Protein AF-A0A8J8NLK4-F1 (afdb_monomer)

Solvent-accessible surface area (backbone atoms only — not comparable to full-atom values): 16588 Å² total; per-residue (Å²): 133,86,78,66,50,78,46,79,46,81,47,39,32,34,38,47,72,56,53,50,52,56,51,51,49,50,76,75,37,92,62,73,36,46,27,45,31,22,30,51,75,46,78,46,80,45,83,46,68,46,102,80,73,50,61,30,46,36,38,36,39,38,38,39,42,70,46,71,46,76,38,77,86,34,56,71,57,51,53,50,52,48,34,66,74,67,70,49,76,70,65,44,70,58,60,45,53,56,60,55,69,76,44,95,52,48,81,46,35,37,30,42,37,34,61,62,61,91,63,85,65,84,55,71,68,57,49,52,51,52,54,49,52,27,60,41,60,73,41,70,58,38,36,43,35,40,39,29,46,34,80,42,77,36,85,86,55,76,59,60,95,93,53,94,62,69,42,55,68,38,75,45,81,49,73,44,38,28,45,36,34,75,48,101,85,50,79,44,79,39,82,51,74,75,41,68,54,42,88,85,70,56,74,72,86,80,80,82,68,82,87,84,72,82,67,75,90,45,74,68,57,54,50,50,51,50,51,50,49,51,50,51,50,51,51,49,52,53,49,50,55,52,49,52,53,51,51,51,52,48,56,50,48,51,52,50,50,51,52,53,50,51,51,51,50,52,53,51,52,51,52,54,48,52,54,52,52,52,53,51,52,60,61,62,65,74,75,113

Sequence (288 aa):
MLKIREKTEKRYSINGALLTILQNRLATSDIESNVLLFGSESEQTTLKADDKQESFKFISNIINMSEAVIMDRDRVFTEIDSHLTQHIQASDNSIEALIGSFSQQKFLGYCCLQQNRASLELDQKEKDRCAFLMEALGLSRIFFGIFTLTYLDQHNARPEPGQNYDTNHIVKFHFKMFEIERGPKNLSLFPIRLEILNLVSTQALSNHVPMSQYAFVNDGIVQQMDEIGNQIKQEINAIIAKRETFFQELRQNEKKREAMMRENAQIREQIQQVMREMMQVQHGAVGQ

Organism: Halteria grandinella (NCBI:txid5974)

Secondary structure (DSSP, 8-state):
---PPEEEEEEEEEEHHHHHHHHHHHHH--S-EEEEEEEEEEEEEEEEE-TTS-EEEEEEEEEEEEEEEE-GGGHHHHHHHHHHHHTPPP-HHHHHHHHHTT-SSEEEEEEEE-TT-S--S--HHHHHHHHHHHHHTT-SEEEEEEEEEEEE--TTPPPPTT--S-TTSEEEEEEEEEEEEE-SSSEEEEEE-EEEE-TTTS----------------HHHHHHHHHHHHHHHHHHHHHHHHHHHHHHHHHHHHHHHHHHHHHHHHHHHHHHHHHHHHHHHHHHTT--

Radius of gyration: 26.66 Å; Cα contacts (8 Å, |Δi|>4): 362; chains: 1; bounding box: 64×55×87 Å

pLDDT: mean 77.31, std 15.38, range [33.47, 97.5]

Foldseek 3Di:
DQPAAEDEEEAAAEEPVQVVVLVVCLVVDQDKWKKWWFDDWDWDWDWDADPVRRTHTYIYIYHYTYDMDTDDVCVLLVVVVVCLVVVPQQPLPPSVVVSCVPDPGHGAAMEMRHEPDPDQDDDPSNQSSLVNCCRSPVHQKHKYKYKYKYWDQDVPDDDDPPDDDDPRTDIDIDMWMWIWGDDPPGIDTHTDDYHHDDPVPPDDPPPDDPPPDPPDPDVVNVVVVVVVVVVVVVVVVVVVVVVVVVVVVVVVVVVVVVVVVVVVVVVVVVVVVVVVVVVVVVVVVVPD

Mean predicted aligned error: 14.35 Å

Nearest PDB structures (foldseek):
  6gvw-assembly1_F  TM=7.203E-01  e=4.999E-12  Mus musculus
  6gvw-assembly1_A  TM=7.031E-01  e=2.086E-11  Mus musculus
  6h3c-assembly1_F  TM=6.957E-01  e=1.263E-10  Homo sapiens
  3e5h-assembly1_A  TM=2.545E-01  e=2.890E-01  Homo sapiens
  3bc1-assembly2_E  TM=2.369E-01  e=2.399E-01  Mus musculus

Structure (mmCIF, N/CA/C/O backbone):
data_AF-A0A8J8NLK4-F1
#
_entry.id   AF-A0A8J8NLK4-F1
#
loop_
_atom_site.group_PDB
_atom_site.id
_atom_site.type_symbol
_atom_site.label_atom_id
_atom_site.label_alt_id
_atom_site.label_comp_id
_atom_site.label_asym_id
_atom_site.label_entity_id
_atom_site.label_seq_id
_atom_site.pdbx_PDB_ins_code
_atom_site.Cartn_x
_atom_site.Cartn_y
_atom_site.Cartn_z
_atom_site.occupancy
_atom_site.B_iso_or_equiv
_atom_site.auth_seq_id
_atom_site.auth_comp_id
_atom_site.auth_asym_id
_atom_site.auth_atom_id
_atom_site.pdbx_PDB_model_num
ATOM 1 N N . MET A 1 1 ? -27.405 -10.992 37.355 1.00 44.38 1 MET A N 1
ATOM 2 C CA . MET A 1 1 ? -26.233 -10.934 36.452 1.00 44.38 1 MET A CA 1
ATOM 3 C C . MET A 1 1 ? -26.603 -10.090 35.246 1.00 44.38 1 MET A C 1
ATOM 5 O O . MET A 1 1 ? -27.457 -10.513 34.477 1.00 44.38 1 MET A O 1
ATOM 9 N N . LEU A 1 2 ? -26.022 -8.897 35.105 1.00 47.53 2 LEU A N 1
ATOM 10 C CA . LEU A 1 2 ? -26.153 -8.094 33.886 1.00 47.53 2 LEU A CA 1
ATOM 11 C C . LEU A 1 2 ? -25.327 -8.768 32.782 1.00 47.53 2 LEU A C 1
ATOM 13 O O . LEU A 1 2 ? -24.124 -8.960 32.945 1.00 47.53 2 LEU A O 1
ATOM 17 N N . LYS A 1 3 ? -25.976 -9.185 31.688 1.00 53.84 3 LYS A N 1
ATOM 18 C CA . LYS A 1 3 ? -25.283 -9.666 30.486 1.00 53.84 3 LYS A CA 1
ATOM 19 C C . LYS A 1 3 ? -24.652 -8.456 29.803 1.00 53.84 3 LYS A C 1
ATOM 21 O O . LYS A 1 3 ? -25.352 -7.722 29.112 1.00 53.84 3 LYS A O 1
ATOM 26 N N . ILE A 1 4 ? -23.354 -8.251 30.005 1.00 58.97 4 ILE A N 1
ATOM 27 C CA . ILE A 1 4 ? -22.589 -7.272 29.228 1.00 58.97 4 ILE A CA 1
ATOM 28 C C . ILE A 1 4 ? -22.620 -7.745 27.773 1.00 58.97 4 ILE A C 1
ATOM 30 O O . ILE A 1 4 ? -22.181 -8.854 27.468 1.00 58.97 4 ILE A O 1
ATOM 34 N N . ARG A 1 5 ? -23.199 -6.937 26.883 1.00 63.81 5 ARG A N 1
ATOM 35 C CA . ARG A 1 5 ? -23.170 -7.198 25.441 1.00 63.81 5 ARG A CA 1
ATOM 36 C C . ARG A 1 5 ? -21.820 -6.744 24.892 1.00 63.81 5 ARG A C 1
ATOM 38 O O . ARG A 1 5 ? -21.364 -5.644 25.206 1.00 63.81 5 ARG A O 1
ATOM 45 N N . GLU A 1 6 ? -21.193 -7.593 24.087 1.00 70.94 6 GLU A N 1
ATOM 46 C CA . GLU A 1 6 ? -19.954 -7.269 23.380 1.00 70.94 6 GLU A CA 1
ATOM 47 C C . GLU A 1 6 ? -20.279 -6.815 21.956 1.00 70.94 6 GLU A C 1
ATOM 49 O O . GLU A 1 6 ? -21.099 -7.426 21.265 1.00 70.94 6 GLU A O 1
ATOM 54 N N . LYS A 1 7 ? -19.647 -5.723 21.522 1.00 76.69 7 LYS A N 1
ATOM 55 C CA . LYS A 1 7 ? -19.716 -5.240 20.141 1.00 76.69 7 LYS A CA 1
ATOM 56 C C . LYS A 1 7 ? -18.298 -5.073 19.614 1.00 76.69 7 LYS A C 1
ATOM 58 O O . LYS A 1 7 ? -17.501 -4.362 20.225 1.00 76.69 7 LYS A O 1
ATOM 63 N N . THR A 1 8 ? -18.010 -5.714 18.485 1.00 76.31 8 THR A N 1
ATOM 64 C CA . THR A 1 8 ? -16.706 -5.643 17.819 1.00 76.31 8 THR A CA 1
ATOM 65 C C . THR A 1 8 ? -16.798 -4.758 16.583 1.00 76.31 8 THR A C 1
ATOM 67 O O . THR A 1 8 ? -17.710 -4.914 15.772 1.00 76.31 8 THR A O 1
ATOM 70 N N . GLU A 1 9 ? -15.851 -3.840 16.428 1.00 83.38 9 GLU A N 1
ATOM 71 C CA . GLU A 1 9 ? -15.684 -3.003 15.239 1.00 83.38 9 GLU A CA 1
ATOM 72 C C . GLU A 1 9 ? -14.265 -3.186 14.692 1.00 83.38 9 GLU A C 1
ATOM 74 O O . GLU A 1 9 ? -13.307 -3.286 15.458 1.00 83.38 9 GLU A O 1
ATOM 79 N N . LYS A 1 10 ? -14.122 -3.251 13.364 1.00 87.31 10 LYS A N 1
ATOM 80 C CA . LYS A 1 10 ? -12.820 -3.214 12.691 1.00 87.31 10 LYS A CA 1
ATOM 81 C C . LYS A 1 10 ? -12.649 -1.833 12.056 1.00 87.31 10 LYS A C 1
ATOM 83 O O . LYS A 1 10 ? -13.515 -1.398 11.298 1.00 87.31 10 LYS A O 1
ATOM 88 N N . ARG A 1 11 ? -11.541 -1.155 12.353 1.00 88.56 11 ARG A N 1
ATOM 89 C CA . ARG A 1 11 ? -11.158 0.131 11.759 1.00 88.56 11 ARG A CA 1
ATOM 90 C C . ARG A 1 11 ? -9.859 -0.049 10.995 1.00 88.56 11 ARG A C 1
ATOM 92 O O . ARG A 1 11 ? -8.886 -0.554 11.547 1.00 88.56 11 ARG A O 1
ATOM 99 N N . TYR A 1 12 ? -9.851 0.373 9.738 1.00 91.62 12 TYR A N 1
ATOM 100 C CA . TYR A 1 12 ? -8.686 0.275 8.865 1.00 91.62 12 TYR A CA 1
ATOM 101 C C . TYR A 1 12 ? -8.222 1.675 8.540 1.00 91.62 12 TYR A C 1
ATOM 103 O O . TYR A 1 12 ? -9.019 2.488 8.074 1.00 91.62 12 TYR A O 1
ATOM 111 N N . SER A 1 13 ? -6.948 1.957 8.764 1.00 90.12 13 SER A N 1
ATOM 112 C CA . SER A 1 13 ? -6.392 3.275 8.530 1.00 90.12 13 SER A CA 1
ATOM 113 C C . SER A 1 13 ? -5.111 3.229 7.719 1.00 90.12 13 SER A C 1
ATOM 115 O O . SER A 1 13 ? -4.345 2.269 7.789 1.00 90.12 13 SER A O 1
ATOM 117 N N . ILE A 1 14 ? -4.875 4.294 6.959 1.00 86.75 14 ILE A N 1
ATOM 118 C CA . ILE A 1 14 ? -3.622 4.536 6.251 1.00 86.75 14 ILE A CA 1
ATOM 119 C C . ILE A 1 14 ? -3.069 5.903 6.638 1.00 86.75 14 ILE A C 1
ATOM 121 O O . ILE A 1 14 ? -3.811 6.882 6.785 1.00 86.75 14 ILE A O 1
ATOM 125 N N . ASN A 1 15 ? -1.751 5.982 6.796 1.00 82.62 15 ASN A N 1
ATOM 126 C CA . ASN A 1 15 ? -1.071 7.255 6.986 1.00 82.62 15 ASN A CA 1
ATOM 127 C C . ASN A 1 15 ? -1.238 8.141 5.732 1.00 82.62 15 ASN A C 1
ATOM 129 O O . ASN A 1 15 ? -0.962 7.703 4.615 1.00 82.62 15 ASN A O 1
ATOM 133 N N . GLY A 1 16 ? -1.646 9.402 5.908 1.00 81.19 16 GLY A N 1
ATOM 134 C CA . GLY A 1 16 ? -1.770 10.354 4.800 1.00 81.19 16 GLY A CA 1
ATOM 135 C C . GLY A 1 16 ? -0.467 10.559 4.019 1.00 81.19 16 GLY A C 1
ATOM 136 O O . GLY A 1 16 ? -0.499 10.642 2.795 1.00 81.19 16 GLY A O 1
ATOM 137 N N . ALA A 1 17 ? 0.690 10.553 4.690 1.00 79.44 17 ALA A N 1
ATOM 138 C CA . ALA A 1 17 ? 1.989 10.635 4.019 1.00 79.44 17 ALA A CA 1
ATOM 139 C C . ALA A 1 17 ? 2.252 9.410 3.130 1.00 79.44 17 ALA A C 1
ATOM 141 O O . ALA A 1 17 ? 2.762 9.548 2.019 1.00 79.44 17 ALA A O 1
ATOM 142 N N . LEU A 1 18 ? 1.852 8.223 3.596 1.00 84.88 18 LEU A N 1
ATOM 143 C CA . LEU A 1 18 ? 1.985 6.989 2.833 1.00 84.88 18 LEU A CA 1
ATOM 144 C C . LEU A 1 18 ? 1.117 7.024 1.573 1.00 84.88 18 LEU A C 1
ATOM 146 O O . LEU A 1 18 ? 1.599 6.724 0.484 1.00 84.88 18 LEU A O 1
ATOM 150 N N . LEU A 1 19 ? -0.139 7.459 1.703 1.00 88.25 19 LEU A N 1
ATOM 151 C CA . LEU A 1 19 ? -1.042 7.604 0.563 1.00 88.25 19 LEU A CA 1
ATOM 152 C C . LEU A 1 19 ? -0.475 8.565 -0.497 1.00 88.25 19 LEU A C 1
ATOM 154 O O . LEU A 1 19 ? -0.533 8.263 -1.688 1.00 88.25 19 LEU A O 1
ATOM 158 N N . THR A 1 20 ? 0.133 9.675 -0.071 1.00 84.81 20 THR A N 1
ATOM 159 C CA . THR A 1 20 ? 0.788 10.634 -0.973 1.00 84.81 20 THR A CA 1
ATOM 160 C C . THR A 1 20 ? 1.976 10.019 -1.718 1.00 84.81 20 THR A C 1
ATOM 162 O O . THR A 1 20 ? 2.165 10.298 -2.901 1.00 84.81 20 THR A O 1
ATOM 165 N N . ILE A 1 21 ? 2.761 9.147 -1.074 1.00 83.94 21 ILE A N 1
ATOM 166 C CA . ILE A 1 21 ? 3.856 8.418 -1.739 1.00 83.94 21 ILE A CA 1
ATOM 167 C C . ILE A 1 21 ? 3.306 7.514 -2.852 1.00 83.94 21 ILE A C 1
ATOM 169 O O . ILE A 1 21 ? 3.839 7.522 -3.962 1.00 83.94 21 ILE A O 1
ATOM 173 N N . LEU A 1 22 ? 2.216 6.783 -2.588 1.00 88.12 22 LEU A N 1
ATOM 174 C CA . LEU A 1 22 ? 1.577 5.915 -3.587 1.00 88.12 22 LEU A CA 1
ATOM 175 C C . LEU A 1 22 ? 1.024 6.721 -4.771 1.00 88.12 22 LEU A C 1
ATOM 177 O O . LEU A 1 22 ? 1.221 6.345 -5.926 1.00 88.12 22 LEU A O 1
ATOM 181 N N . GLN A 1 23 ? 0.383 7.859 -4.491 1.00 88.44 23 GLN A N 1
ATOM 182 C CA . GLN A 1 23 ? -0.101 8.788 -5.517 1.00 88.44 23 GLN A CA 1
ATOM 183 C C . GLN A 1 23 ? 1.038 9.337 -6.378 1.00 88.44 23 GLN A C 1
ATOM 185 O O . GLN A 1 23 ? 0.934 9.344 -7.603 1.00 88.44 23 GLN A O 1
ATOM 190 N N . ASN A 1 24 ? 2.139 9.762 -5.755 1.00 84.81 24 ASN A N 1
ATOM 191 C CA . ASN A 1 24 ? 3.294 10.285 -6.478 1.00 84.81 24 ASN A CA 1
ATOM 192 C C . ASN A 1 24 ? 3.938 9.207 -7.363 1.00 84.81 24 ASN A C 1
ATOM 194 O O . ASN A 1 24 ? 4.287 9.467 -8.514 1.00 84.81 24 ASN A O 1
ATOM 198 N N . ARG A 1 25 ? 4.036 7.963 -6.873 1.00 84.62 25 ARG A N 1
ATOM 199 C CA . ARG A 1 25 ? 4.529 6.846 -7.691 1.00 84.62 25 ARG A CA 1
ATOM 200 C C . ARG A 1 25 ? 3.652 6.612 -8.919 1.00 84.62 25 ARG A C 1
ATOM 202 O O . ARG A 1 25 ? 4.194 6.469 -10.008 1.00 84.62 25 ARG A O 1
ATOM 209 N N . LEU A 1 26 ? 2.329 6.616 -8.755 1.00 86.69 26 LEU A N 1
ATOM 210 C CA . LEU A 1 26 ? 1.391 6.493 -9.873 1.00 86.69 26 LEU A CA 1
ATOM 211 C C . LEU A 1 26 ? 1.537 7.633 -10.884 1.00 86.69 26 LEU A C 1
ATOM 213 O O . LEU A 1 26 ? 1.457 7.389 -12.079 1.00 86.69 26 LEU A O 1
ATOM 217 N N . ALA A 1 27 ? 1.758 8.864 -10.419 1.00 83.94 27 ALA A N 1
ATOM 218 C CA . ALA A 1 27 ? 1.880 10.031 -11.291 1.00 83.94 27 ALA A CA 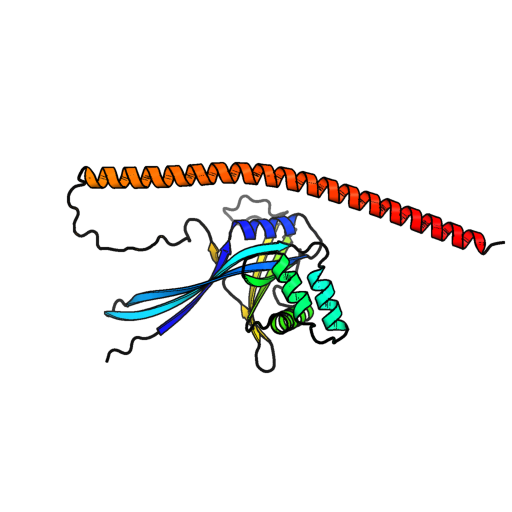1
ATOM 219 C C . ALA A 1 27 ? 3.210 10.086 -12.063 1.00 83.94 27 ALA A C 1
ATOM 221 O O . ALA A 1 27 ? 3.300 10.770 -13.077 1.00 83.94 27 ALA A O 1
ATOM 222 N N . THR A 1 28 ? 4.249 9.404 -11.572 1.00 80.75 28 THR A N 1
ATOM 223 C CA . THR A 1 28 ? 5.614 9.455 -12.129 1.00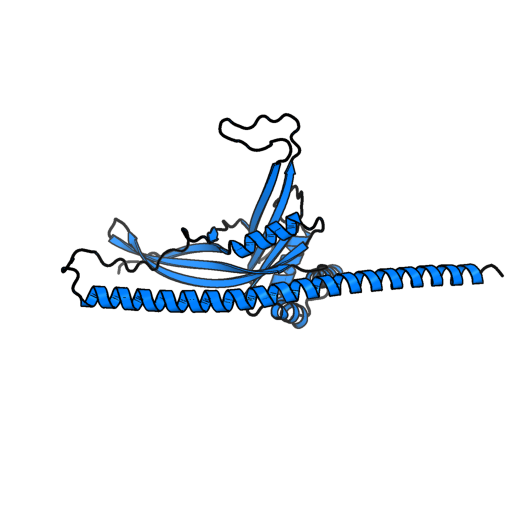 80.75 28 THR A CA 1
ATOM 224 C C . THR A 1 28 ? 6.023 8.187 -12.872 1.00 80.75 28 THR A C 1
ATOM 226 O O . THR A 1 28 ? 7.122 8.132 -13.426 1.00 80.75 28 THR A O 1
ATOM 229 N N . SER A 1 29 ? 5.178 7.154 -12.877 1.00 77.31 29 SER A N 1
ATOM 230 C CA . SER A 1 29 ? 5.469 5.877 -13.518 1.00 77.31 29 SER A CA 1
ATOM 231 C C . SER A 1 29 ? 4.245 5.324 -14.235 1.00 77.31 29 SER A C 1
ATOM 233 O O . SER A 1 29 ? 3.203 5.109 -13.621 1.00 77.31 29 SER A O 1
ATOM 235 N N . ASP A 1 30 ? 4.420 5.022 -15.519 1.00 74.31 30 ASP A N 1
ATOM 236 C CA . ASP A 1 30 ? 3.404 4.362 -16.348 1.00 74.31 30 ASP A CA 1
ATOM 237 C C . ASP A 1 30 ? 3.477 2.828 -16.233 1.00 74.31 30 ASP A C 1
ATOM 239 O O . ASP A 1 30 ? 2.688 2.103 -16.838 1.00 74.31 30 ASP A O 1
ATOM 243 N N . ILE A 1 31 ? 4.446 2.320 -15.465 1.00 82.81 31 ILE A N 1
ATOM 244 C CA . ILE A 1 31 ? 4.673 0.891 -15.259 1.00 82.81 31 ILE A CA 1
ATOM 245 C C . ILE A 1 31 ? 3.876 0.444 -14.034 1.00 82.81 31 ILE A C 1
ATOM 247 O O . ILE A 1 31 ? 4.015 1.011 -12.946 1.00 82.81 31 ILE A O 1
ATOM 251 N N . GLU A 1 32 ? 3.081 -0.612 -14.210 1.00 87.25 32 GLU A N 1
ATOM 252 C CA . GLU A 1 32 ? 2.414 -1.295 -13.103 1.00 87.25 32 GLU A CA 1
ATOM 253 C C . GLU A 1 32 ? 3.433 -1.662 -12.019 1.00 87.25 32 GLU A C 1
ATOM 255 O O . GLU A 1 32 ? 4.498 -2.206 -12.305 1.00 87.25 32 GLU A O 1
ATOM 260 N N . SER A 1 33 ? 3.135 -1.310 -10.772 1.00 88.69 33 SER A N 1
ATOM 261 C CA . SER A 1 33 ? 4.032 -1.563 -9.646 1.00 88.69 33 SER A CA 1
ATOM 262 C C . SER A 1 33 ? 3.274 -2.258 -8.528 1.00 88.69 33 SER A C 1
ATOM 264 O O . SER A 1 33 ? 2.252 -1.750 -8.061 1.00 88.69 33 SER A O 1
ATOM 266 N N . ASN A 1 34 ? 3.806 -3.378 -8.044 1.00 92.56 34 ASN A N 1
ATOM 267 C CA . ASN A 1 34 ? 3.313 -3.989 -6.820 1.00 92.56 34 ASN A CA 1
ATOM 268 C C . ASN A 1 34 ? 4.020 -3.374 -5.606 1.00 92.56 34 ASN A C 1
ATOM 270 O O . ASN A 1 34 ? 5.191 -2.988 -5.654 1.00 92.56 34 ASN A O 1
ATOM 274 N N . VAL A 1 35 ? 3.301 -3.254 -4.498 1.00 93.44 35 VAL A N 1
ATOM 275 C CA . VAL A 1 35 ? 3.772 -2.550 -3.307 1.00 93.44 35 VAL A CA 1
ATOM 276 C C . VAL A 1 35 ? 3.428 -3.365 -2.075 1.00 93.44 35 VAL A C 1
ATOM 278 O O . VAL A 1 35 ? 2.262 -3.653 -1.837 1.00 93.44 35 VAL A O 1
ATOM 281 N N . LEU A 1 36 ? 4.425 -3.715 -1.268 1.00 94.38 36 LEU A N 1
ATOM 282 C CA . LEU A 1 36 ? 4.199 -4.388 0.011 1.00 94.38 36 LEU A CA 1
ATOM 283 C C . LEU A 1 36 ? 3.722 -3.371 1.053 1.00 94.38 36 LEU A C 1
ATOM 285 O O . LEU A 1 36 ? 4.240 -2.258 1.102 1.00 94.38 36 LEU A O 1
ATOM 289 N N . LEU A 1 37 ? 2.756 -3.754 1.885 1.00 94.75 37 LEU A N 1
ATOM 290 C CA . LEU A 1 37 ? 2.146 -2.932 2.927 1.00 94.75 37 LEU A CA 1
ATOM 291 C C . LEU A 1 37 ? 2.468 -3.510 4.305 1.00 94.75 37 LEU A C 1
ATOM 293 O O . LEU A 1 37 ? 2.197 -4.681 4.589 1.00 94.75 37 LEU A O 1
ATOM 297 N N . PHE A 1 38 ? 2.989 -2.655 5.177 1.00 92.88 38 PHE A N 1
ATOM 298 C CA . PHE A 1 38 ? 3.374 -2.995 6.538 1.00 92.88 38 PHE A CA 1
ATOM 299 C C . PHE A 1 38 ? 2.709 -2.060 7.547 1.00 92.88 38 PHE A C 1
ATOM 301 O O . PHE A 1 38 ? 2.303 -0.932 7.236 1.00 92.88 38 PHE A O 1
ATOM 308 N N . GLY A 1 39 ? 2.571 -2.549 8.775 1.00 91.19 39 GLY A N 1
ATOM 309 C CA . GLY A 1 39 ? 1.926 -1.773 9.812 1.00 91.19 39 GLY A CA 1
ATOM 310 C C . GLY A 1 39 ? 1.727 -2.501 11.124 1.00 91.19 39 GLY A C 1
ATOM 311 O O . GLY A 1 39 ? 2.503 -3.378 11.509 1.00 91.19 39 GLY A O 1
ATOM 312 N N . SER A 1 40 ? 0.675 -2.096 11.826 1.00 89.12 40 SER A N 1
ATOM 313 C CA . SER A 1 40 ? 0.324 -2.629 13.133 1.00 89.12 40 SER A CA 1
ATOM 314 C C . SER A 1 40 ? -1.149 -2.997 13.226 1.00 89.12 40 SER A C 1
ATOM 316 O O . SER A 1 40 ? -2.020 -2.427 12.566 1.00 89.12 40 SER A O 1
ATOM 318 N N . GLU A 1 41 ? -1.415 -3.970 14.087 1.00 89.88 41 GLU A N 1
ATOM 319 C CA . GLU A 1 41 ? -2.753 -4.342 14.517 1.00 89.88 41 GLU A CA 1
ATOM 320 C C . GLU A 1 41 ? -2.812 -4.153 16.029 1.00 89.88 41 GLU A C 1
ATOM 322 O O . GLU A 1 41 ? -1.936 -4.633 16.750 1.00 89.88 41 GLU A O 1
ATOM 327 N N . SER A 1 42 ? -3.817 -3.434 16.515 1.00 86.81 42 SER A N 1
ATOM 328 C CA . SER A 1 42 ? -4.041 -3.257 17.949 1.00 86.81 42 SER A CA 1
ATOM 329 C C . SER A 1 42 ? -5.509 -3.436 18.292 1.00 86.81 42 SER A C 1
ATOM 331 O O . SER A 1 42 ? -6.391 -3.075 17.516 1.00 86.81 42 SER A O 1
ATOM 333 N N . GLU A 1 43 ? -5.767 -3.996 19.467 1.00 86.19 43 GLU A N 1
ATOM 334 C CA . GLU A 1 43 ? -7.108 -4.124 20.020 1.00 86.19 43 GLU A CA 1
ATOM 335 C C . GLU A 1 43 ? -7.291 -3.062 21.107 1.00 86.19 43 GLU A C 1
ATOM 337 O O . GLU A 1 43 ? -6.508 -2.977 22.053 1.00 86.19 43 GLU A O 1
ATOM 342 N N . GLN A 1 44 ? -8.325 -2.236 20.974 1.00 80.31 44 GLN A N 1
ATOM 343 C CA . GLN A 1 44 ? -8.722 -1.264 21.984 1.00 80.31 44 GLN A CA 1
ATOM 344 C C . GLN A 1 44 ? -10.073 -1.654 22.561 1.00 80.31 44 GLN A C 1
ATOM 346 O O . GLN A 1 44 ? -11.089 -1.647 21.867 1.00 80.31 44 GLN A O 1
ATOM 351 N N . THR A 1 45 ? -10.097 -1.954 23.855 1.00 78.38 45 THR A N 1
ATOM 352 C CA . THR A 1 45 ? 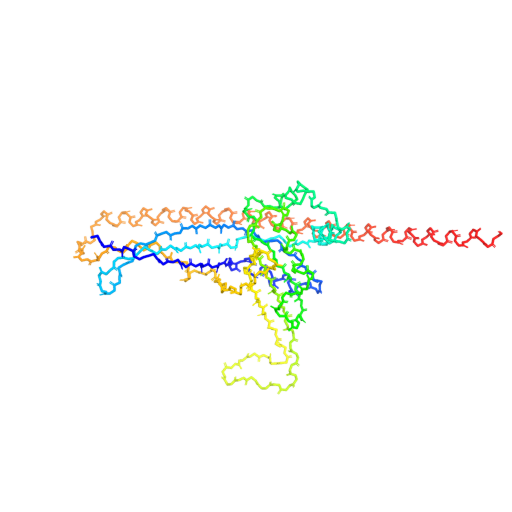-11.345 -2.176 24.582 1.00 78.38 45 THR A CA 1
ATOM 353 C C . THR A 1 45 ? -11.768 -0.882 25.269 1.00 78.38 45 THR A C 1
ATOM 355 O O . THR A 1 45 ? -11.039 -0.351 26.102 1.00 78.38 45 THR A O 1
ATOM 358 N N . THR A 1 46 ? -12.966 -0.394 24.959 1.00 78.31 46 THR A N 1
ATOM 359 C CA . THR A 1 46 ? -13.589 0.740 25.652 1.00 78.31 46 THR A CA 1
ATOM 360 C C . THR A 1 46 ? -14.906 0.312 26.282 1.00 78.31 46 THR A C 1
ATOM 362 O O . THR A 1 46 ? -15.661 -0.480 25.719 1.00 78.31 46 THR A O 1
ATOM 365 N N . LEU A 1 47 ? -15.186 0.824 27.477 1.00 72.69 47 LEU A N 1
ATOM 366 C CA . LEU A 1 47 ? -16.501 0.701 28.094 1.00 72.69 47 LEU A CA 1
ATOM 367 C C . LEU A 1 47 ? -17.304 1.931 27.700 1.00 72.69 47 LEU A C 1
ATOM 369 O O . LEU A 1 47 ? -16.915 3.056 28.012 1.00 72.69 47 LEU A O 1
ATOM 373 N N . LYS A 1 48 ? -18.414 1.716 27.001 1.00 65.56 48 LYS A N 1
ATOM 374 C CA . LYS A 1 48 ? -19.376 2.773 26.699 1.00 65.56 48 LYS A CA 1
ATOM 375 C C . LYS A 1 48 ? -20.681 2.455 27.415 1.00 65.56 48 LYS A C 1
ATOM 377 O O . LYS A 1 48 ? -21.112 1.303 27.456 1.00 65.56 48 LYS A O 1
ATOM 382 N N . ALA A 1 49 ? -21.265 3.478 28.023 1.00 61.91 49 ALA A N 1
ATOM 383 C CA . ALA A 1 49 ? -22.623 3.423 28.536 1.00 61.91 49 ALA A CA 1
ATOM 384 C C . ALA A 1 49 ? -23.557 3.919 27.430 1.00 61.91 49 ALA A C 1
ATOM 386 O O . ALA A 1 49 ? -23.275 4.946 26.813 1.00 61.91 49 ALA A O 1
ATOM 387 N N . ASP A 1 50 ? -24.626 3.174 27.158 1.00 61.00 50 ASP A N 1
ATOM 388 C CA . ASP A 1 50 ? -25.710 3.665 26.305 1.00 61.00 50 ASP A CA 1
ATOM 389 C C . ASP A 1 50 ? -26.502 4.752 27.046 1.00 61.00 50 ASP A C 1
ATOM 391 O O . ASP A 1 50 ? -26.515 4.790 28.282 1.00 61.00 50 ASP A O 1
ATOM 395 N N . ASP A 1 51 ? -27.277 5.542 26.305 1.00 56.84 51 ASP A N 1
ATOM 396 C CA . ASP A 1 51 ? -28.230 6.525 26.845 1.00 56.84 51 ASP A CA 1
ATOM 397 C C . ASP A 1 51 ? -29.273 5.874 27.784 1.00 56.84 51 ASP A C 1
ATOM 399 O O . ASP A 1 51 ? -29.952 6.547 28.559 1.00 56.84 51 ASP A O 1
ATOM 403 N N . LYS A 1 52 ? -29.377 4.537 27.754 1.00 66.00 52 LYS A N 1
ATOM 404 C CA . LYS A 1 52 ? -30.236 3.703 28.608 1.00 66.00 52 LYS A CA 1
ATOM 405 C C . LYS A 1 52 ? -29.543 3.115 29.850 1.00 66.00 52 LYS A C 1
ATOM 407 O O . LYS A 1 52 ? -30.118 2.236 30.482 1.00 66.00 52 LYS A O 1
ATOM 412 N N . GLN A 1 53 ? -28.334 3.565 30.205 1.00 56.53 53 GLN A N 1
ATOM 413 C CA . GLN A 1 53 ? -27.528 3.061 31.338 1.00 56.53 53 GLN A CA 1
ATOM 414 C C . GLN A 1 53 ? -27.092 1.582 31.241 1.00 56.53 53 GLN A C 1
ATOM 416 O O . GLN A 1 53 ? -26.615 1.009 32.222 1.00 56.53 53 GLN A O 1
ATOM 421 N N . GLU A 1 54 ? -27.190 0.953 30.067 1.00 61.69 54 GLU A N 1
ATOM 422 C CA . GLU A 1 54 ? -26.561 -0.350 29.823 1.00 61.69 54 GLU A CA 1
ATOM 423 C C . GLU A 1 54 ? -25.084 -0.147 29.456 1.00 61.69 54 GLU A C 1
ATOM 425 O O . GLU A 1 54 ? -24.759 0.591 28.524 1.00 61.69 54 GLU A O 1
ATOM 430 N N . SER A 1 55 ? -24.175 -0.793 30.192 1.00 61.97 55 SER A N 1
ATOM 431 C CA . SER A 1 55 ? -22.748 -0.801 29.869 1.00 61.97 55 SER A CA 1
ATOM 432 C C . SER A 1 55 ? -22.436 -1.908 28.863 1.00 61.97 55 SER A C 1
ATOM 434 O O . SER A 1 55 ? -22.743 -3.084 29.079 1.00 61.97 55 SER A O 1
ATOM 436 N N . PHE A 1 56 ? -21.804 -1.538 27.751 1.00 72.50 56 PHE A N 1
ATOM 437 C CA . PHE A 1 56 ? -21.315 -2.482 26.754 1.00 72.50 56 PHE A CA 1
ATOM 438 C C . PHE A 1 56 ? -19.801 -2.383 26.607 1.00 72.50 56 PHE A C 1
ATOM 440 O O . PHE A 1 56 ? -19.198 -1.306 26.673 1.00 72.50 56 PHE A O 1
ATOM 447 N N . LYS A 1 57 ? -19.185 -3.550 26.408 1.00 76.50 57 LYS A N 1
ATOM 448 C CA . LYS A 1 57 ? -17.765 -3.662 26.097 1.00 76.50 57 LYS A CA 1
ATOM 449 C C . LYS A 1 57 ? -17.615 -3.515 24.588 1.00 76.50 57 LYS A C 1
ATOM 451 O O . LYS A 1 57 ? -18.135 -4.323 23.816 1.00 76.50 57 LYS A O 1
ATOM 456 N N . PHE A 1 58 ? -16.935 -2.457 24.182 1.00 77.88 58 PHE A N 1
ATOM 457 C CA . PHE A 1 58 ? -16.674 -2.144 22.790 1.00 77.88 58 PHE A CA 1
ATOM 458 C C . PHE A 1 58 ? -15.234 -2.517 22.457 1.00 77.88 58 PHE A C 1
ATOM 460 O O . PHE A 1 58 ? -14.303 -1.923 23.000 1.00 77.88 58 PHE A O 1
ATOM 467 N N . ILE A 1 59 ? -15.057 -3.512 21.593 1.00 80.25 59 ILE A N 1
ATOM 468 C CA . ILE A 1 59 ? -13.744 -4.001 21.169 1.00 80.25 59 ILE A CA 1
ATOM 469 C C . ILE A 1 59 ? -13.481 -3.460 19.764 1.00 80.25 59 ILE A C 1
ATOM 471 O O . ILE A 1 59 ? -14.135 -3.861 18.803 1.00 80.25 59 ILE A O 1
ATOM 475 N N . SER A 1 60 ? -12.546 -2.525 19.648 1.00 81.12 60 SER A N 1
ATOM 476 C CA . SER A 1 60 ? -12.122 -1.941 18.380 1.00 81.12 60 SER A CA 1
ATOM 477 C C . SER A 1 60 ? -10.808 -2.571 17.940 1.00 81.12 60 SER A C 1
ATOM 479 O O . SER A 1 60 ? -9.771 -2.339 18.556 1.00 81.12 60 SER A O 1
ATOM 481 N N . ASN A 1 61 ? -10.839 -3.317 16.842 1.00 85.38 61 ASN A N 1
ATOM 482 C CA . ASN A 1 61 ? -9.646 -3.815 16.171 1.00 85.38 61 ASN A CA 1
ATOM 483 C C . ASN A 1 61 ? -9.168 -2.768 15.170 1.00 85.38 61 ASN A C 1
ATOM 485 O O . ASN A 1 61 ? -9.845 -2.497 14.179 1.00 85.38 61 ASN A O 1
ATOM 489 N N . ILE A 1 62 ? -8.017 -2.167 15.443 1.00 85.81 62 ILE A N 1
ATOM 490 C CA . ILE A 1 62 ? -7.422 -1.105 14.639 1.00 85.81 62 ILE A CA 1
ATOM 491 C C . ILE A 1 62 ? -6.290 -1.706 13.817 1.00 85.81 62 ILE A C 1
ATOM 493 O O . ILE A 1 62 ? -5.305 -2.191 14.371 1.00 85.81 62 ILE A O 1
ATOM 497 N N . ILE A 1 63 ? -6.434 -1.645 12.498 1.00 91.69 63 ILE A N 1
ATOM 498 C CA . ILE A 1 63 ? -5.424 -2.037 11.523 1.00 91.69 63 ILE A CA 1
ATOM 499 C C . ILE A 1 63 ? -4.866 -0.751 10.925 1.00 91.69 63 ILE A C 1
ATOM 501 O O . ILE A 1 63 ? -5.590 -0.035 10.234 1.00 91.69 63 ILE A O 1
ATOM 505 N N . ASN A 1 64 ? -3.595 -0.457 11.179 1.00 88.88 64 ASN A N 1
ATOM 506 C CA . ASN A 1 64 ? -2.951 0.755 10.692 1.00 88.88 64 ASN A CA 1
ATOM 507 C C . ASN A 1 64 ? -1.825 0.422 9.714 1.00 88.88 64 ASN A C 1
ATOM 509 O O . ASN A 1 64 ? -0.837 -0.195 10.102 1.00 88.88 64 ASN A O 1
ATOM 513 N N . MET A 1 65 ? -1.962 0.868 8.467 1.00 89.69 65 MET A N 1
ATOM 514 C CA . MET A 1 65 ? -0.938 0.765 7.428 1.00 89.69 65 MET A CA 1
ATOM 515 C C . MET A 1 65 ? -0.033 1.996 7.501 1.00 89.69 65 MET A C 1
ATOM 517 O O . MET A 1 65 ? -0.451 3.118 7.185 1.00 89.69 65 MET A O 1
ATOM 521 N N . SER A 1 66 ? 1.204 1.789 7.945 1.00 86.00 66 SER A N 1
ATOM 522 C CA . SER A 1 66 ? 2.149 2.870 8.252 1.00 86.00 66 SER A CA 1
ATOM 523 C C . SER A 1 66 ? 3.388 2.887 7.371 1.00 86.00 66 SER A C 1
ATOM 525 O O . SER A 1 66 ? 4.060 3.915 7.322 1.00 86.00 66 SER A O 1
ATOM 527 N N . GLU A 1 67 ? 3.670 1.802 6.657 1.00 87.31 67 GLU A N 1
ATOM 528 C CA . GLU A 1 67 ? 4.844 1.688 5.801 1.00 87.31 67 GLU A CA 1
ATOM 529 C C . GLU A 1 67 ? 4.498 0.936 4.513 1.00 87.31 67 GLU A C 1
ATOM 531 O O . GLU A 1 67 ? 3.655 0.036 4.506 1.00 87.31 67 GLU A O 1
ATOM 536 N N . ALA A 1 68 ? 5.139 1.319 3.408 1.00 89.38 68 ALA A N 1
ATOM 537 C CA . ALA A 1 68 ? 5.057 0.557 2.175 1.00 89.38 68 ALA A CA 1
ATOM 538 C C . ALA A 1 68 ? 6.380 0.527 1.424 1.00 89.38 68 ALA A C 1
ATOM 540 O O . ALA A 1 68 ? 7.162 1.477 1.459 1.00 89.38 68 ALA A O 1
ATOM 541 N N . VAL A 1 69 ? 6.578 -0.567 0.699 1.00 88.69 69 VAL A N 1
ATOM 542 C CA . VAL A 1 69 ? 7.788 -0.839 -0.070 1.00 88.69 69 VAL A CA 1
ATOM 543 C C . VAL A 1 69 ? 7.376 -1.040 -1.517 1.00 88.69 69 VAL A C 1
ATOM 545 O O . VAL A 1 69 ? 6.750 -2.041 -1.865 1.00 88.69 69 VAL A O 1
ATOM 548 N N . ILE A 1 70 ? 7.690 -0.051 -2.354 1.00 86.75 70 ILE A N 1
ATOM 549 C CA . ILE A 1 70 ? 7.426 -0.105 -3.793 1.00 86.75 70 ILE A CA 1
ATOM 550 C C . ILE A 1 70 ? 8.430 -1.070 -4.419 1.00 86.75 70 ILE A C 1
ATOM 552 O O . ILE A 1 70 ? 9.639 -0.852 -4.329 1.00 86.75 70 ILE A O 1
ATOM 556 N N . MET A 1 71 ? 7.937 -2.136 -5.047 1.00 83.19 71 MET A N 1
ATOM 557 C CA . MET A 1 71 ? 8.798 -3.168 -5.609 1.00 83.19 71 MET A CA 1
ATOM 558 C C . MET A 1 71 ? 9.373 -2.726 -6.951 1.00 83.19 71 MET A C 1
ATOM 560 O O . MET A 1 71 ? 8.728 -2.821 -7.994 1.00 83.19 71 MET A O 1
ATOM 564 N N . ASP A 1 72 ? 10.634 -2.301 -6.953 1.00 66.44 72 ASP A N 1
ATOM 565 C CA . ASP A 1 72 ? 11.356 -2.105 -8.206 1.00 66.44 72 ASP A CA 1
ATOM 566 C C . ASP A 1 72 ? 11.570 -3.461 -8.905 1.00 66.44 72 ASP A C 1
ATOM 568 O O . ASP A 1 72 ? 12.159 -4.394 -8.350 1.00 66.44 72 ASP A O 1
ATOM 572 N N . ARG A 1 73 ? 11.088 -3.555 -10.154 1.00 65.12 73 ARG A N 1
ATOM 573 C CA . ARG A 1 73 ? 11.116 -4.762 -11.008 1.00 65.12 73 ARG A CA 1
ATOM 574 C C . ARG A 1 73 ? 10.361 -5.969 -10.444 1.00 65.12 73 ARG A C 1
ATOM 576 O O . ARG A 1 73 ? 10.665 -7.088 -10.843 1.00 65.12 73 ARG A O 1
ATOM 583 N N . ASP A 1 74 ? 9.428 -5.759 -9.513 1.00 76.88 74 ASP A N 1
ATOM 584 C CA . ASP A 1 74 ? 8.540 -6.812 -9.006 1.00 76.88 74 ASP A CA 1
ATOM 585 C C . ASP A 1 74 ? 9.271 -8.091 -8.548 1.00 76.88 74 ASP A C 1
ATOM 587 O O . ASP A 1 74 ? 8.745 -9.190 -8.680 1.00 76.88 74 ASP A O 1
ATOM 591 N N . ARG A 1 75 ? 10.493 -7.989 -7.999 1.00 76.12 75 ARG A N 1
ATOM 592 C CA . ARG A 1 75 ? 11.338 -9.166 -7.699 1.00 76.12 75 ARG A CA 1
ATOM 593 C C . ARG A 1 75 ? 10.628 -10.229 -6.849 1.00 76.12 75 ARG A C 1
ATOM 595 O O . ARG A 1 75 ? 10.659 -11.400 -7.202 1.00 76.12 75 ARG A O 1
ATOM 602 N N . VAL A 1 76 ? 9.975 -9.816 -5.759 1.00 83.44 76 VAL A N 1
ATOM 603 C CA . VAL A 1 76 ? 9.190 -10.712 -4.882 1.00 83.44 76 VAL A CA 1
ATOM 604 C C . VAL A 1 76 ? 8.067 -11.382 -5.671 1.00 83.44 76 VAL A C 1
ATOM 606 O O . VAL A 1 76 ? 7.887 -12.590 -5.601 1.00 83.44 76 VAL A O 1
ATOM 609 N N . PHE A 1 77 ? 7.338 -10.606 -6.469 1.00 86.62 77 PHE A N 1
ATOM 610 C CA . PHE A 1 77 ? 6.198 -11.100 -7.233 1.00 86.62 77 PHE A CA 1
ATOM 611 C C . PHE A 1 77 ? 6.602 -11.943 -8.442 1.00 86.62 77 PHE A C 1
ATOM 613 O O . PHE A 1 77 ? 5.839 -12.806 -8.847 1.00 86.62 77 PHE A O 1
ATOM 620 N N . THR A 1 78 ? 7.805 -11.749 -8.977 1.00 85.00 78 THR A N 1
ATOM 621 C CA . THR A 1 78 ? 8.391 -12.603 -10.016 1.00 85.00 78 THR A CA 1
ATOM 622 C C . THR A 1 78 ? 8.718 -13.981 -9.448 1.00 85.00 78 THR A C 1
ATOM 624 O O . THR A 1 78 ? 8.425 -14.989 -10.085 1.00 85.00 78 THR A O 1
ATOM 627 N N . GLU A 1 79 ? 9.263 -14.033 -8.228 1.00 83.19 79 GLU A N 1
ATOM 628 C CA . GLU A 1 79 ? 9.496 -15.291 -7.511 1.00 83.19 79 GLU A CA 1
ATOM 629 C C . GLU A 1 79 ? 8.166 -16.012 -7.240 1.00 83.19 79 GLU A C 1
ATOM 631 O O . GLU A 1 79 ? 8.017 -17.189 -7.565 1.00 83.19 79 GLU A O 1
ATOM 636 N N . ILE A 1 80 ? 7.161 -15.285 -6.736 1.00 87.12 80 ILE A N 1
ATOM 637 C CA . ILE A 1 80 ? 5.809 -15.820 -6.497 1.00 87.12 80 ILE A CA 1
ATOM 638 C C . ILE A 1 80 ? 5.187 -16.346 -7.797 1.00 87.12 80 ILE A C 1
ATOM 640 O O . ILE A 1 80 ? 4.707 -17.476 -7.832 1.00 87.12 80 ILE A O 1
ATOM 644 N N . ASP A 1 81 ? 5.220 -15.562 -8.877 1.00 87.19 81 ASP A N 1
ATOM 645 C CA . ASP A 1 81 ? 4.672 -15.960 -10.178 1.00 87.19 81 ASP A CA 1
ATOM 646 C C . ASP A 1 81 ? 5.383 -17.213 -10.727 1.00 87.19 81 ASP A C 1
ATOM 648 O O . ASP A 1 81 ? 4.739 -18.086 -11.315 1.00 87.19 81 ASP A O 1
ATOM 652 N N . SER A 1 82 ? 6.695 -17.343 -10.499 1.00 83.94 82 SER A N 1
ATOM 653 C CA . SER A 1 82 ? 7.467 -18.540 -10.853 1.00 83.94 82 SER A CA 1
ATOM 654 C C . SER A 1 82 ? 6.997 -19.768 -10.066 1.00 83.94 82 SER A C 1
ATOM 656 O O . SER A 1 82 ? 6.725 -20.809 -10.666 1.00 83.94 82 SER A O 1
ATOM 658 N N . HIS A 1 83 ? 6.814 -19.643 -8.746 1.00 83.19 83 HIS A N 1
ATOM 659 C CA . HIS A 1 83 ? 6.280 -20.722 -7.906 1.00 83.19 83 HIS A CA 1
ATOM 660 C C . HIS A 1 83 ? 4.866 -21.145 -8.321 1.00 83.19 83 HIS A C 1
ATOM 662 O O . HIS A 1 83 ? 4.594 -22.342 -8.441 1.00 83.19 83 HIS A O 1
ATOM 668 N N . LEU A 1 84 ? 3.992 -20.172 -8.596 1.00 83.12 84 LEU A N 1
ATOM 669 C CA . LEU A 1 84 ? 2.628 -20.411 -9.071 1.00 83.12 84 LEU A CA 1
ATOM 670 C C . LEU A 1 84 ? 2.618 -21.172 -10.404 1.00 83.12 84 LEU A C 1
ATOM 672 O O . LEU A 1 84 ? 1.843 -22.111 -10.570 1.00 83.12 84 LEU A O 1
ATOM 676 N N . THR A 1 85 ? 3.509 -20.806 -11.330 1.00 80.94 85 THR A N 1
ATOM 677 C CA . THR A 1 85 ? 3.603 -21.438 -12.656 1.00 80.94 85 THR A CA 1
ATOM 678 C C . THR A 1 85 ? 4.189 -22.849 -12.586 1.00 80.94 85 THR A C 1
ATOM 680 O O . THR A 1 85 ? 3.772 -23.735 -13.328 1.00 80.94 85 THR A O 1
ATOM 683 N N . GLN A 1 86 ? 5.166 -23.075 -11.705 1.00 74.69 86 GLN A N 1
ATOM 684 C CA . GLN A 1 86 ? 5.874 -24.354 -11.593 1.00 74.69 86 GLN A CA 1
ATOM 685 C C . GLN A 1 86 ? 5.184 -25.347 -10.640 1.00 74.69 86 GLN A C 1
ATOM 687 O O . GLN A 1 86 ? 5.677 -26.461 -10.474 1.00 74.69 86 GLN A O 1
ATOM 692 N N . HIS A 1 87 ? 4.058 -24.966 -10.017 1.00 64.56 87 HIS A N 1
ATOM 693 C CA . HIS A 1 87 ? 3.362 -25.740 -8.977 1.00 64.56 87 HIS A CA 1
ATOM 694 C C . HIS A 1 87 ? 4.294 -26.232 -7.857 1.00 64.56 87 HIS A C 1
ATOM 696 O O . HIS A 1 87 ? 4.082 -27.291 -7.261 1.00 64.56 87 HIS A O 1
ATOM 702 N N . ILE A 1 88 ? 5.348 -25.467 -7.575 1.00 62.22 88 ILE A N 1
ATOM 703 C CA . ILE A 1 88 ? 6.290 -25.778 -6.506 1.00 62.22 88 ILE A CA 1
ATOM 704 C C . ILE A 1 88 ? 5.621 -25.365 -5.200 1.00 62.22 88 ILE A C 1
ATOM 706 O O . ILE A 1 88 ? 5.266 -24.196 -5.039 1.00 62.22 88 ILE A O 1
ATOM 710 N N . GLN A 1 89 ? 5.451 -26.319 -4.277 1.00 58.97 89 GLN A N 1
ATOM 711 C CA . GLN A 1 89 ? 5.043 -26.006 -2.906 1.00 58.97 89 GLN A CA 1
ATOM 712 C C . GLN A 1 89 ? 5.977 -24.929 -2.363 1.00 58.97 89 GLN A C 1
ATOM 714 O O . GLN A 1 89 ? 7.194 -25.053 -2.516 1.00 58.97 89 GLN A O 1
ATOM 719 N N . ALA A 1 90 ? 5.407 -23.860 -1.802 1.00 55.41 90 ALA A N 1
ATOM 720 C CA . ALA A 1 90 ? 6.176 -22.750 -1.264 1.00 55.41 90 ALA A CA 1
ATOM 721 C C . ALA A 1 90 ? 7.308 -23.308 -0.390 1.00 55.41 90 ALA A C 1
ATOM 723 O O . ALA A 1 90 ? 7.068 -24.065 0.547 1.00 55.41 90 ALA A O 1
ATOM 724 N N . SER A 1 91 ? 8.563 -23.000 -0.722 1.00 55.16 91 SER A N 1
ATOM 725 C CA . SER A 1 91 ? 9.625 -23.211 0.253 1.00 55.16 91 SER A CA 1
ATOM 726 C C . SER A 1 91 ? 9.464 -22.096 1.282 1.00 55.16 91 SER A C 1
ATOM 728 O O . SER A 1 91 ? 9.957 -20.988 1.062 1.00 55.16 91 SER A O 1
ATOM 730 N N . ASP A 1 92 ? 8.721 -22.381 2.352 1.00 57.59 92 ASP A N 1
ATOM 731 C CA . ASP A 1 92 ? 8.209 -21.412 3.336 1.00 57.59 92 ASP A CA 1
ATOM 732 C C . ASP A 1 92 ? 9.260 -20.385 3.806 1.00 57.59 92 ASP A C 1
ATOM 734 O O . ASP A 1 92 ? 8.975 -19.201 3.966 1.00 57.59 92 ASP A O 1
ATOM 738 N N . ASN A 1 93 ? 10.530 -20.786 3.899 1.00 64.25 93 ASN A N 1
ATOM 739 C CA . ASN A 1 93 ? 11.581 -19.949 4.478 1.00 64.25 93 ASN A CA 1
ATOM 740 C C . ASN A 1 93 ? 12.110 -18.816 3.572 1.00 64.25 93 ASN A C 1
ATOM 742 O O . ASN A 1 93 ? 12.706 -17.873 4.090 1.00 64.25 93 ASN A O 1
ATOM 746 N N . SER A 1 94 ? 11.976 -18.882 2.240 1.00 77.00 94 SER A N 1
ATOM 747 C CA . SER A 1 94 ? 12.624 -17.895 1.349 1.00 77.00 94 SER A CA 1
ATOM 748 C C . SER A 1 94 ? 11.803 -16.615 1.180 1.00 77.00 94 SER A C 1
ATOM 750 O O . SER A 1 94 ? 12.355 -15.515 1.244 1.00 77.00 94 SER A O 1
ATOM 752 N N . ILE A 1 95 ? 10.487 -16.746 0.996 1.00 84.06 95 ILE A N 1
ATOM 753 C CA . ILE A 1 95 ? 9.570 -15.617 0.792 1.00 84.06 95 ILE A CA 1
ATOM 754 C C . ILE A 1 95 ? 9.336 -14.861 2.099 1.00 84.06 95 ILE A C 1
ATOM 756 O O . ILE A 1 95 ? 9.368 -13.630 2.093 1.00 84.06 95 ILE A O 1
ATOM 760 N N . GLU A 1 96 ? 9.176 -15.572 3.218 1.00 84.81 96 GLU A N 1
ATOM 761 C CA . GLU A 1 96 ? 9.058 -14.954 4.542 1.00 84.81 96 GLU A CA 1
ATOM 762 C C . GLU A 1 96 ? 10.308 -14.135 4.883 1.00 84.81 96 GLU A C 1
ATOM 764 O O . GLU A 1 96 ? 10.201 -12.948 5.198 1.00 84.81 96 GLU A O 1
ATOM 769 N N . ALA A 1 97 ? 11.501 -14.724 4.729 1.00 84.00 97 ALA A N 1
ATOM 770 C CA . ALA A 1 97 ? 12.760 -14.026 4.977 1.00 84.00 97 ALA A CA 1
ATOM 771 C C . ALA A 1 97 ? 12.948 -12.820 4.044 1.00 84.00 97 ALA A C 1
ATOM 773 O O . ALA A 1 97 ? 13.429 -11.768 4.472 1.00 84.00 97 ALA A O 1
ATOM 774 N N . LEU A 1 98 ? 12.551 -12.947 2.774 1.00 85.50 98 LEU A N 1
ATOM 775 C CA . LEU A 1 98 ? 12.635 -11.856 1.811 1.00 85.50 98 LEU A CA 1
ATOM 776 C C . LEU A 1 98 ? 11.706 -10.698 2.194 1.00 85.50 98 LEU A C 1
ATOM 778 O O . LEU A 1 98 ? 12.164 -9.559 2.251 1.00 85.50 98 LEU A O 1
ATOM 782 N N . ILE A 1 99 ? 10.433 -10.968 2.493 1.00 88.88 99 ILE A N 1
ATOM 783 C CA . ILE A 1 99 ? 9.467 -9.933 2.895 1.00 88.88 99 ILE A CA 1
ATOM 784 C C . ILE A 1 99 ? 9.893 -9.284 4.219 1.00 88.88 99 ILE A C 1
ATOM 786 O O . ILE A 1 99 ? 9.911 -8.056 4.320 1.00 88.88 99 ILE A O 1
ATOM 790 N N . GLY A 1 100 ? 10.308 -10.091 5.200 1.00 85.38 100 GLY A N 1
ATOM 791 C CA . GLY A 1 100 ? 10.791 -9.622 6.500 1.00 85.38 100 GLY A CA 1
ATOM 792 C C . GLY A 1 100 ? 12.081 -8.799 6.430 1.00 85.38 100 GLY A C 1
ATOM 793 O O . GLY A 1 100 ? 12.367 -8.030 7.342 1.00 85.38 100 GLY A O 1
ATOM 794 N N . SER A 1 101 ? 12.851 -8.895 5.341 1.00 86.44 101 SER A N 1
ATOM 795 C CA . SER A 1 101 ? 14.058 -8.078 5.163 1.00 86.44 101 SER A CA 1
ATOM 796 C C . SER A 1 101 ? 13.768 -6.602 4.866 1.00 86.44 101 SER A C 1
ATOM 798 O O . SER A 1 101 ? 14.650 -5.763 5.051 1.00 86.44 101 SER A O 1
ATOM 800 N N . PHE A 1 102 ? 12.553 -6.270 4.413 1.00 84.88 102 PHE A N 1
ATOM 801 C CA . PHE A 1 102 ? 12.226 -4.909 3.989 1.00 84.88 102 PHE A CA 1
ATOM 802 C C . PHE A 1 102 ? 11.752 -3.995 5.118 1.00 84.88 102 PHE A C 1
ATOM 804 O O . PHE A 1 102 ? 11.937 -2.786 5.016 1.00 84.88 102 PHE A O 1
ATOM 811 N N . SER A 1 103 ? 11.143 -4.540 6.173 1.00 84.88 103 SER A N 1
ATOM 812 C CA . SER A 1 103 ? 10.618 -3.749 7.286 1.00 84.88 103 SER A CA 1
ATOM 813 C C . SER A 1 103 ? 10.651 -4.542 8.589 1.00 84.88 103 SER A C 1
ATOM 815 O O . SER A 1 103 ? 10.519 -5.761 8.605 1.00 84.88 103 SER A O 1
ATOM 817 N N . GLN A 1 104 ? 10.801 -3.819 9.698 1.00 83.38 104 GLN A N 1
ATOM 818 C CA . GLN A 1 104 ? 10.646 -4.354 11.054 1.00 83.38 104 GLN A CA 1
ATOM 819 C C . GLN A 1 104 ? 9.173 -4.389 11.502 1.00 83.38 104 GLN A C 1
ATOM 821 O O . GLN A 1 104 ? 8.859 -4.920 12.566 1.00 83.38 104 GLN A O 1
ATOM 826 N N . GLN A 1 105 ? 8.267 -3.778 10.733 1.00 87.12 105 GLN A N 1
ATOM 827 C CA . GLN A 1 105 ? 6.832 -3.802 10.994 1.00 87.12 105 GLN A CA 1
ATOM 828 C C . GLN A 1 105 ? 6.204 -5.101 10.484 1.00 87.12 105 GLN A C 1
ATOM 830 O O . GLN A 1 105 ? 6.749 -5.798 9.629 1.00 87.12 105 GLN A O 1
ATOM 835 N N . LYS A 1 106 ? 5.012 -5.423 10.995 1.00 90.94 106 LYS A N 1
ATOM 836 C CA . LYS A 1 106 ? 4.278 -6.612 10.565 1.00 90.94 106 LYS A CA 1
ATOM 837 C C . LYS A 1 106 ? 3.836 -6.436 9.112 1.00 90.94 106 LYS A C 1
ATOM 839 O O . LYS A 1 106 ? 3.228 -5.421 8.771 1.00 90.94 106 LYS A O 1
ATOM 844 N N . PHE A 1 107 ? 4.091 -7.440 8.277 1.00 95.00 107 PHE A N 1
ATOM 845 C CA . PHE A 1 107 ? 3.509 -7.510 6.940 1.00 95.00 107 PHE A CA 1
ATOM 846 C C . PHE A 1 107 ? 1.986 -7.657 7.041 1.00 95.00 107 PHE A C 1
ATOM 848 O O . PHE A 1 107 ? 1.483 -8.557 7.715 1.00 95.00 107 PHE A O 1
ATOM 855 N N . LEU A 1 108 ? 1.254 -6.753 6.392 1.00 95.75 108 LEU A N 1
ATOM 856 C CA . LEU A 1 108 ? -0.212 -6.733 6.397 1.00 95.75 108 LEU A CA 1
ATOM 857 C C . LEU A 1 108 ? -0.783 -7.214 5.058 1.00 95.75 108 LEU A C 1
ATOM 859 O O . LEU A 1 108 ? -1.863 -7.804 5.007 1.00 95.75 108 LEU A O 1
ATOM 863 N N . GLY A 1 109 ? -0.068 -6.968 3.966 1.00 96.25 109 GLY A N 1
ATOM 864 C CA . GLY A 1 109 ? -0.494 -7.366 2.636 1.00 96.25 109 GLY A CA 1
ATOM 865 C C . GLY A 1 109 ? 0.189 -6.553 1.556 1.00 96.25 109 GLY A C 1
ATOM 866 O O . GLY A 1 109 ? 1.310 -6.096 1.748 1.00 96.25 109 GLY A O 1
ATOM 867 N N . TYR A 1 110 ? -0.448 -6.370 0.407 1.00 96.56 110 TYR A N 1
ATOM 868 C CA . TYR A 1 110 ? 0.167 -5.635 -0.697 1.00 96.56 110 TYR A CA 1
ATOM 869 C C . TYR A 1 110 ? -0.874 -4.894 -1.537 1.00 96.56 110 TYR A C 1
ATOM 871 O O . TYR A 1 110 ? -2.072 -5.125 -1.408 1.00 96.56 110 TYR A O 1
ATOM 879 N N . CYS A 1 111 ? -0.447 -3.974 -2.390 1.00 95.69 111 CYS A N 1
ATOM 880 C CA . CYS A 1 111 ? -1.324 -3.319 -3.346 1.00 95.69 111 CYS A CA 1
ATOM 881 C C . CYS A 1 111 ? -0.703 -3.222 -4.735 1.00 95.69 111 CYS A C 1
ATOM 883 O O . CYS A 1 111 ? 0.514 -3.282 -4.900 1.00 95.69 111 CYS A O 1
ATOM 885 N N . CYS A 1 112 ? -1.570 -3.071 -5.730 1.00 94.75 112 CYS A N 1
ATOM 886 C CA . CYS A 1 112 ? -1.202 -2.791 -7.105 1.00 94.75 112 CYS A CA 1
ATOM 887 C C . CYS A 1 112 ? -1.403 -1.302 -7.404 1.00 94.75 112 CYS A C 1
ATOM 889 O O . CYS A 1 112 ? -2.467 -0.731 -7.132 1.00 94.75 112 CYS A O 1
ATOM 891 N N . LEU A 1 113 ? -0.384 -0.692 -8.004 1.00 93.50 113 LEU A N 1
ATOM 892 C CA . LEU A 1 113 ? -0.416 0.649 -8.569 1.00 93.50 113 LEU A CA 1
ATOM 893 C C . LEU A 1 113 ? -0.454 0.533 -10.093 1.00 93.50 113 LEU A C 1
ATOM 895 O O . LEU A 1 113 ? 0.515 0.079 -10.697 1.00 93.50 113 LEU A O 1
ATOM 899 N N . GLN A 1 114 ? -1.553 0.957 -10.716 1.00 91.88 114 GLN A N 1
ATOM 900 C CA . GLN A 1 114 ? -1.701 0.919 -12.171 1.00 91.88 114 GLN A CA 1
ATOM 901 C C . GLN A 1 114 ? -2.469 2.141 -12.674 1.00 91.88 114 GLN A C 1
ATOM 903 O O . GLN A 1 114 ? -3.561 2.433 -12.187 1.00 91.88 114 GLN A O 1
ATOM 908 N N . GLN A 1 115 ? -1.941 2.857 -13.666 1.00 91.12 115 GLN A N 1
ATOM 909 C CA . GLN A 1 115 ? -2.686 3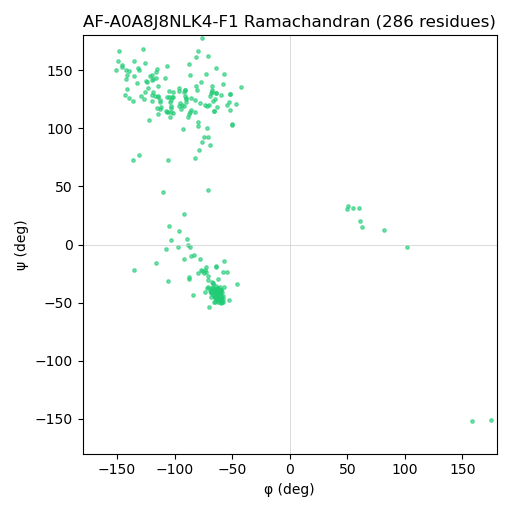.937 -14.316 1.00 91.12 115 GLN A CA 1
ATOM 910 C C . GLN A 1 115 ? -3.801 3.381 -15.215 1.00 91.12 115 GLN A C 1
ATOM 912 O O . GLN A 1 115 ? -3.654 2.327 -15.829 1.00 91.12 115 GLN A O 1
ATOM 917 N N . ASN A 1 116 ? -4.912 4.111 -15.311 1.00 89.19 116 ASN A N 1
ATOM 918 C CA . ASN A 1 116 ? -6.039 3.837 -16.207 1.00 89.19 116 ASN A CA 1
ATOM 919 C C . ASN A 1 116 ? -6.636 2.422 -16.071 1.00 89.19 116 ASN A C 1
ATOM 921 O O . ASN A 1 116 ? -7.160 1.861 -17.035 1.00 89.19 116 ASN A O 1
ATOM 925 N N . ARG A 1 117 ? -6.596 1.843 -14.864 1.00 90.31 117 ARG A N 1
ATOM 926 C CA . ARG A 1 117 ? -7.211 0.540 -14.601 1.00 90.31 117 ARG A CA 1
ATOM 927 C C . ARG A 1 117 ? -8.733 0.683 -14.640 1.00 90.31 117 ARG A C 1
ATOM 929 O O . ARG A 1 117 ? -9.315 1.420 -13.849 1.00 90.31 117 ARG A O 1
ATOM 936 N N . ALA A 1 118 ? -9.379 -0.044 -15.551 1.00 85.81 118 ALA A N 1
ATOM 937 C CA . ALA A 1 118 ? -10.825 0.048 -15.762 1.00 85.81 118 ALA A CA 1
ATOM 938 C C . ALA A 1 118 ? -11.657 -0.563 -14.617 1.00 85.81 118 ALA A C 1
ATOM 940 O O . ALA A 1 118 ? -12.769 -0.112 -14.355 1.00 85.81 118 ALA A O 1
ATOM 941 N N . SER A 1 119 ? -11.1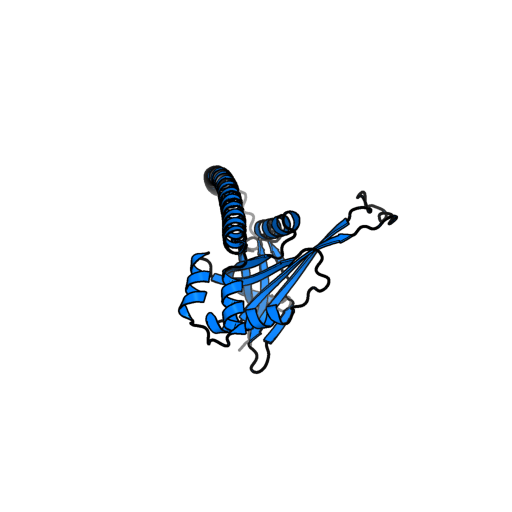30 -1.589 -13.941 1.00 90.31 119 SER A N 1
ATOM 942 C CA . SER A 1 119 ? -11.822 -2.322 -12.876 1.00 90.31 119 SER A CA 1
ATOM 943 C C . SER A 1 119 ? -11.082 -2.208 -11.547 1.00 90.31 119 SER A C 1
ATOM 945 O O . SER A 1 119 ? -9.888 -2.485 -11.477 1.00 90.31 119 SER A O 1
ATOM 947 N N . LEU A 1 120 ? -11.806 -1.876 -10.477 1.00 93.00 120 LEU A N 1
ATOM 948 C CA . LEU A 1 120 ? -11.299 -1.904 -9.098 1.00 93.00 120 LEU A CA 1
ATOM 949 C C . LEU A 1 120 ? -11.566 -3.252 -8.407 1.00 93.00 120 LEU A C 1
ATOM 951 O O . LEU A 1 120 ? -11.692 -3.309 -7.189 1.00 93.00 120 LEU A O 1
ATOM 955 N N . GLU A 1 121 ? -11.680 -4.331 -9.176 1.00 93.69 121 GLU A N 1
ATOM 956 C CA . GLU A 1 121 ? -11.801 -5.699 -8.669 1.00 93.69 121 GLU A CA 1
ATOM 957 C C . GLU A 1 121 ? -10.507 -6.478 -8.881 1.00 93.69 121 GLU A C 1
ATOM 959 O O . GLU A 1 121 ? -9.762 -6.197 -9.825 1.00 93.69 121 GLU A O 1
ATOM 964 N N . LEU A 1 122 ? -10.275 -7.477 -8.023 1.00 92.62 122 LEU A N 1
ATOM 965 C CA . LEU A 1 122 ? -9.127 -8.368 -8.149 1.00 92.62 122 LEU A CA 1
ATOM 966 C C . LEU A 1 122 ? -9.253 -9.264 -9.377 1.00 92.62 122 LEU A C 1
ATOM 968 O O . LEU A 1 122 ? -10.268 -9.958 -9.547 1.00 92.62 122 LEU A O 1
ATOM 972 N N . ASP A 1 123 ? -8.193 -9.316 -10.172 1.00 92.69 123 ASP A N 1
ATOM 973 C CA . ASP A 1 123 ? -8.053 -10.313 -11.223 1.00 92.69 123 ASP A CA 1
ATOM 974 C C . ASP A 1 123 ? -7.666 -11.692 -10.648 1.00 92.69 123 ASP A C 1
ATOM 976 O O . ASP A 1 123 ? -7.540 -11.889 -9.434 1.00 92.69 123 ASP A O 1
ATOM 980 N N . GLN A 1 124 ? -7.556 -12.699 -11.517 1.00 91.56 124 GLN A N 1
ATOM 981 C CA . GLN A 1 124 ? -7.207 -14.050 -11.075 1.00 91.56 124 GLN A CA 1
ATOM 982 C C . GLN A 1 124 ? -5.765 -14.134 -10.561 1.00 91.56 124 GLN A C 1
ATOM 984 O O . GLN A 1 124 ? -5.517 -14.795 -9.557 1.00 91.56 124 GLN A O 1
ATOM 989 N N . LYS A 1 125 ? -4.836 -13.417 -11.196 1.00 91.31 125 LYS A N 1
ATOM 990 C CA . LYS A 1 125 ? -3.420 -13.417 -10.826 1.00 91.31 125 LYS A CA 1
ATOM 991 C C . LYS A 1 125 ? -3.219 -12.841 -9.423 1.00 91.31 125 LYS A C 1
ATOM 993 O O . LYS A 1 125 ? -2.465 -13.387 -8.623 1.00 91.31 125 LYS A O 1
ATOM 998 N N . GLU A 1 126 ? -3.919 -11.761 -9.101 1.00 94.00 126 GLU A N 1
ATOM 999 C CA . GLU A 1 126 ? -3.928 -11.130 -7.784 1.00 94.00 126 GLU A CA 1
ATOM 1000 C C . GLU A 1 126 ? -4.521 -12.065 -6.724 1.00 94.00 126 GLU A C 1
ATOM 1002 O O . GLU A 1 126 ? -3.956 -12.202 -5.642 1.00 94.00 126 GLU A O 1
ATOM 1007 N N . LYS A 1 127 ? -5.606 -12.782 -7.043 1.00 93.06 127 LYS A N 1
ATOM 1008 C CA . LYS A 1 127 ? -6.175 -13.798 -6.140 1.00 93.06 127 LYS A CA 1
ATOM 1009 C C . LYS A 1 127 ? -5.189 -14.931 -5.859 1.00 93.06 127 LYS A C 1
ATOM 1011 O O . LYS A 1 127 ? -5.030 -15.310 -4.699 1.00 93.06 127 LYS A O 1
ATOM 1016 N N . ASP A 1 128 ? -4.517 -15.436 -6.889 1.00 91.25 128 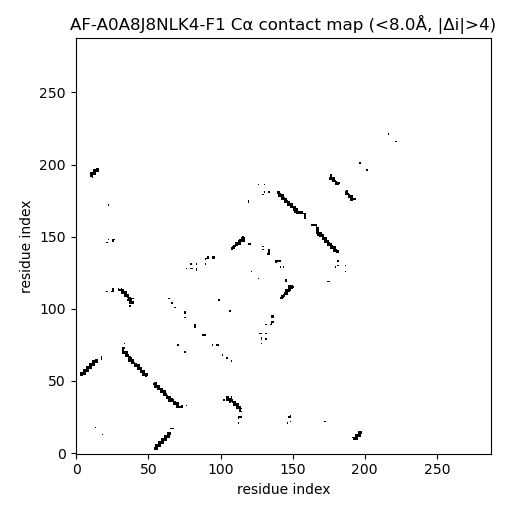ASP A N 1
ATOM 1017 C CA . ASP A 1 128 ? -3.552 -16.530 -6.760 1.00 91.25 128 ASP A CA 1
ATOM 1018 C C . ASP A 1 128 ? -2.339 -16.099 -5.921 1.00 91.25 128 ASP A C 1
ATOM 1020 O O . ASP A 1 128 ? -1.916 -16.819 -5.015 1.00 91.25 128 ASP A O 1
ATOM 1024 N N . ARG A 1 129 ? -1.837 -14.875 -6.136 1.00 92.31 129 ARG A N 1
ATOM 1025 C CA . ARG A 1 129 ? -0.771 -14.269 -5.320 1.00 92.31 129 ARG A CA 1
ATOM 1026 C C . ARG A 1 129 ? -1.187 -14.086 -3.861 1.00 92.31 129 ARG A C 1
ATOM 1028 O O . ARG A 1 129 ? -0.405 -14.409 -2.969 1.00 92.31 129 ARG A O 1
ATOM 1035 N N . CYS A 1 130 ? -2.404 -13.605 -3.594 1.00 94.12 130 CYS A N 1
ATOM 1036 C CA . CYS A 1 130 ? -2.928 -13.510 -2.230 1.00 94.12 130 CYS A CA 1
ATOM 1037 C C . CYS A 1 130 ?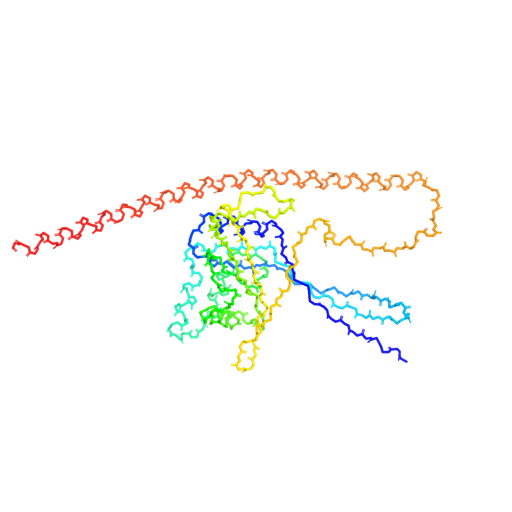 -2.997 -14.886 -1.558 1.00 94.12 130 CYS A C 1
ATOM 1039 O O . CYS A 1 130 ? -2.525 -15.024 -0.432 1.00 94.12 130 CYS A O 1
ATOM 1041 N N . ALA A 1 131 ? -3.534 -15.903 -2.240 1.00 91.25 131 ALA A N 1
ATOM 1042 C CA . ALA A 1 131 ? -3.597 -17.264 -1.708 1.00 91.25 131 ALA A CA 1
ATOM 1043 C C . ALA A 1 131 ? -2.201 -17.815 -1.388 1.00 91.25 131 ALA A C 1
ATOM 1045 O O . ALA A 1 131 ? -1.991 -18.351 -0.300 1.00 91.25 131 ALA A O 1
ATOM 1046 N N . PHE A 1 132 ? -1.247 -17.629 -2.305 1.00 90.69 132 PHE A N 1
ATOM 1047 C CA . PHE A 1 132 ? 0.136 -18.055 -2.121 1.00 90.69 132 PHE A CA 1
ATOM 1048 C C . PHE A 1 132 ? 0.789 -17.376 -0.916 1.00 90.69 132 PHE A C 1
ATOM 1050 O O . PHE A 1 132 ? 1.350 -18.055 -0.064 1.00 90.69 132 PHE A O 1
ATOM 1057 N N . LEU A 1 133 ? 0.686 -16.048 -0.807 1.00 91.69 133 LEU A N 1
ATOM 1058 C CA . LEU A 1 133 ? 1.266 -15.297 0.309 1.00 91.69 133 LEU A CA 1
ATOM 1059 C C . LEU A 1 133 ? 0.657 -15.701 1.652 1.00 91.69 133 LEU A C 1
ATOM 1061 O O . LEU A 1 133 ? 1.369 -15.792 2.645 1.00 91.69 133 LEU A O 1
ATOM 1065 N N . MET A 1 134 ? -0.650 -15.959 1.692 1.00 91.50 134 MET A N 1
ATOM 1066 C CA . MET A 1 134 ? -1.305 -16.439 2.906 1.00 91.50 134 MET A CA 1
ATOM 1067 C C . MET A 1 134 ? -0.810 -17.824 3.324 1.00 91.50 134 MET A C 1
ATOM 1069 O O . MET A 1 134 ? -0.660 -18.078 4.515 1.00 91.50 134 MET A O 1
ATOM 1073 N N . GLU A 1 135 ? -0.552 -18.712 2.365 1.00 88.62 135 GLU A N 1
ATOM 1074 C CA . GLU A 1 135 ? -0.001 -20.039 2.635 1.00 88.62 135 GLU A CA 1
ATOM 1075 C C . GLU A 1 135 ? 1.458 -19.966 3.088 1.00 88.62 135 GLU A C 1
ATOM 1077 O O . GLU A 1 135 ? 1.766 -20.432 4.180 1.00 88.62 135 GLU A O 1
ATOM 1082 N N . ALA A 1 136 ? 2.310 -19.298 2.308 1.00 87.19 136 ALA A N 1
ATOM 1083 C CA . ALA A 1 136 ? 3.744 -19.191 2.564 1.00 87.19 136 ALA A CA 1
ATOM 1084 C C . ALA A 1 136 ? 4.076 -18.472 3.883 1.00 87.19 136 ALA A C 1
ATOM 1086 O O . ALA A 1 136 ? 5.101 -18.747 4.491 1.00 87.19 136 ALA A O 1
ATOM 1087 N N . LEU A 1 137 ? 3.225 -17.538 4.322 1.00 88.81 137 LEU A N 1
ATOM 1088 C CA . LEU A 1 137 ? 3.426 -16.763 5.552 1.00 88.81 137 LEU A CA 1
ATOM 1089 C C . LEU A 1 137 ? 2.551 -17.249 6.722 1.00 88.81 137 LEU A C 1
ATOM 1091 O O . LEU A 1 137 ? 2.515 -16.604 7.770 1.00 88.81 137 LEU A O 1
ATOM 1095 N N . GLY A 1 138 ? 1.783 -18.331 6.547 1.00 88.19 138 GLY A N 1
ATOM 1096 C CA . GLY A 1 138 ? 0.883 -18.851 7.584 1.00 88.19 138 GLY A CA 1
ATOM 1097 C C . GLY A 1 138 ? -0.197 -17.858 8.040 1.00 88.19 138 GLY A C 1
ATOM 1098 O O . GLY A 1 138 ? -0.608 -17.868 9.203 1.00 88.19 138 GLY A O 1
ATOM 1099 N N . LEU A 1 139 ? -0.660 -16.975 7.151 1.00 89.75 139 LEU A N 1
ATOM 1100 C CA . LEU A 1 139 ? -1.620 -15.919 7.472 1.00 89.75 139 LEU A CA 1
ATOM 1101 C C . LEU A 1 139 ? -3.064 -16.388 7.259 1.00 89.75 139 LEU A C 1
ATOM 1103 O O . LEU A 1 139 ? -3.430 -16.910 6.207 1.00 89.75 139 LEU A O 1
ATOM 1107 N N . SER A 1 140 ? -3.933 -16.115 8.235 1.00 90.12 140 SER A N 1
ATOM 1108 C CA . SER A 1 140 ? -5.381 -16.351 8.109 1.00 90.12 140 SER A CA 1
ATOM 1109 C C . SER A 1 140 ? -6.094 -15.300 7.254 1.00 90.12 140 SER A C 1
ATOM 1111 O O . SER A 1 140 ? -7.159 -15.573 6.693 1.00 90.12 140 SER A O 1
ATOM 1113 N N . ARG A 1 141 ? -5.493 -14.110 7.137 1.00 93.44 141 ARG A N 1
ATOM 1114 C CA . ARG A 1 141 ? -5.982 -12.985 6.338 1.00 93.44 141 ARG A CA 1
ATOM 1115 C C . ARG A 1 141 ? -4.841 -12.172 5.734 1.00 93.44 141 ARG A C 1
ATOM 1117 O O . ARG A 1 141 ? -3.760 -12.112 6.314 1.00 93.44 141 ARG A O 1
ATOM 1124 N N . ILE A 1 142 ? -5.113 -11.497 4.623 1.00 96.06 142 ILE A N 1
ATOM 1125 C CA . ILE A 1 142 ? -4.207 -10.531 3.989 1.00 96.06 142 ILE A CA 1
ATOM 1126 C C . ILE A 1 142 ? -4.999 -9.326 3.474 1.00 96.06 142 ILE A C 1
ATOM 1128 O O . ILE A 1 142 ? -6.165 -9.455 3.097 1.00 96.06 142 ILE A O 1
ATOM 1132 N N . PHE A 1 143 ? -4.381 -8.147 3.450 1.00 96.75 143 PHE A N 1
ATOM 1133 C CA . PHE A 1 143 ? -4.982 -6.949 2.867 1.00 96.75 143 PHE A CA 1
ATOM 1134 C C . PHE A 1 143 ? -4.508 -6.741 1.428 1.00 96.75 143 PHE A C 1
ATOM 1136 O O . PHE A 1 143 ? -3.309 -6.786 1.158 1.00 96.75 143 PHE A O 1
ATOM 1143 N N . PHE A 1 144 ? -5.438 -6.485 0.508 1.00 97.50 144 PHE A N 1
ATOM 1144 C CA . PHE A 1 144 ? -5.103 -6.156 -0.875 1.00 97.50 144 PHE A CA 1
ATOM 1145 C C . PHE A 1 144 ? -5.689 -4.818 -1.308 1.00 97.50 144 PHE A C 1
ATOM 1147 O O . PHE A 1 144 ? -6.858 -4.533 -1.049 1.00 97.50 144 PHE A O 1
ATOM 1154 N N . GLY A 1 145 ? -4.881 -4.003 -1.979 1.00 96.44 145 GLY A N 1
ATOM 1155 C CA . GLY A 1 145 ? -5.289 -2.702 -2.494 1.00 96.44 145 GLY A CA 1
ATOM 1156 C C . GLY A 1 145 ? -5.141 -2.559 -3.996 1.00 96.44 145 GLY A C 1
ATOM 1157 O O . GLY A 1 145 ? -4.170 -3.026 -4.578 1.00 96.44 145 GLY A O 1
ATOM 1158 N N . ILE A 1 146 ? -6.057 -1.820 -4.606 1.00 96.56 146 ILE A N 1
ATOM 1159 C CA . ILE A 1 146 ? -5.943 -1.351 -5.986 1.00 96.56 146 ILE A CA 1
ATOM 1160 C C . ILE A 1 146 ? -5.959 0.167 -5.944 1.00 96.56 146 ILE A C 1
ATOM 1162 O O . ILE A 1 146 ? -6.916 0.750 -5.435 1.00 96.56 146 ILE A O 1
ATOM 1166 N N . PHE A 1 147 ? -4.924 0.800 -6.490 1.00 95.25 147 PHE A N 1
ATOM 1167 C CA . PHE A 1 147 ? -4.819 2.251 -6.604 1.00 95.25 147 PHE A CA 1
ATOM 1168 C C . PHE A 1 147 ? -4.566 2.628 -8.062 1.00 95.25 147 PHE A C 1
ATOM 1170 O O . PHE A 1 147 ? -3.679 2.075 -8.715 1.00 95.25 147 PHE A O 1
ATOM 1177 N N . THR A 1 148 ? -5.339 3.583 -8.575 1.00 94.38 148 THR A N 1
ATOM 1178 C CA . THR A 1 148 ? -5.260 3.992 -9.976 1.00 94.38 148 THR A CA 1
ATOM 1179 C C . THR A 1 148 ? -5.435 5.493 -10.152 1.00 94.38 148 THR A C 1
ATOM 1181 O O . THR A 1 148 ? -6.238 6.131 -9.468 1.00 94.38 148 THR A O 1
ATOM 1184 N N . LEU A 1 149 ? -4.670 6.053 -11.089 1.00 91.19 149 LEU A N 1
ATOM 1185 C CA . LEU A 1 149 ? -4.901 7.381 -11.646 1.00 91.19 149 LEU A CA 1
ATOM 1186 C C . LEU A 1 149 ? -5.556 7.226 -13.014 1.00 91.19 149 LEU A C 1
ATOM 1188 O O . LEU A 1 149 ? -5.042 6.507 -13.867 1.00 91.19 149 LEU A O 1
ATOM 1192 N N . THR A 1 150 ? -6.686 7.894 -13.215 1.00 88.38 150 THR A N 1
ATOM 1193 C CA . THR A 1 150 ? -7.403 7.935 -14.488 1.00 88.38 150 THR A CA 1
ATOM 1194 C C . THR A 1 150 ? -7.329 9.342 -15.055 1.00 88.38 150 THR A C 1
ATOM 1196 O O . THR A 1 150 ? -7.757 10.294 -14.397 1.00 88.38 150 THR A O 1
ATOM 1199 N N . TYR A 1 151 ? -6.830 9.461 -16.280 1.00 82.00 151 TYR A N 1
ATOM 1200 C CA . TYR A 1 151 ? -6.800 10.718 -17.019 1.00 82.00 151 TYR A CA 1
ATOM 1201 C C . TYR A 1 151 ? -8.037 10.775 -17.912 1.00 82.00 151 TYR A C 1
ATOM 1203 O O . TYR A 1 151 ? -8.238 9.915 -18.768 1.00 82.00 151 TYR A O 1
ATOM 1211 N N . LEU A 1 152 ? -8.907 11.750 -17.668 1.00 73.44 152 LEU A N 1
ATOM 1212 C CA . LEU A 1 152 ? -10.105 11.976 -18.462 1.00 73.44 152 LEU A CA 1
ATOM 1213 C C . LEU A 1 152 ? -9.896 13.222 -19.309 1.00 73.44 152 LEU A C 1
ATOM 1215 O O . LEU A 1 152 ? -9.805 14.327 -18.772 1.00 73.44 152 LEU A O 1
ATOM 1219 N N . ASP A 1 153 ? -9.869 13.025 -20.622 1.00 62.38 153 ASP A N 1
ATOM 1220 C CA . ASP A 1 153 ? -9.936 14.119 -21.581 1.00 62.38 153 ASP A CA 1
ATOM 1221 C C . ASP A 1 153 ? -11.409 14.330 -21.956 1.00 62.38 153 ASP A C 1
ATOM 1223 O O . ASP A 1 153 ? -12.008 13.549 -22.701 1.00 62.38 153 ASP A O 1
ATOM 1227 N N . GLN A 1 154 ? -12.045 15.324 -21.333 1.00 62.53 154 GLN A N 1
ATOM 1228 C CA . GLN A 1 154 ? -13.433 15.690 -21.613 1.00 62.53 154 GLN A CA 1
ATOM 1229 C C . GLN A 1 154 ? -13.469 16.987 -22.411 1.00 62.53 154 GLN A C 1
ATOM 1231 O O . GLN A 1 154 ? -13.865 18.038 -21.904 1.00 62.53 154 GLN A O 1
ATOM 1236 N N . HIS A 1 155 ? -13.088 16.907 -23.686 1.00 55.25 155 HIS A N 1
ATOM 1237 C CA . HIS A 1 155 ? -13.267 18.017 -24.614 1.00 55.25 155 HIS A CA 1
ATOM 1238 C C . HIS A 1 155 ? -14.734 18.504 -24.571 1.00 55.25 155 HIS A C 1
ATOM 1240 O O . HIS A 1 155 ? -15.654 17.770 -24.935 1.00 55.25 155 HIS A O 1
ATOM 1246 N N . ASN A 1 156 ? -14.940 19.755 -24.136 1.00 54.38 156 ASN A N 1
ATOM 1247 C CA . ASN A 1 156 ? -16.224 20.474 -24.012 1.00 54.38 156 ASN A CA 1
ATOM 1248 C C . ASN A 1 156 ? -17.104 20.220 -22.768 1.00 54.38 156 ASN A C 1
ATOM 1250 O O . ASN A 1 156 ? -18.249 20.683 -22.750 1.00 54.38 156 ASN A O 1
ATOM 1254 N N . ALA A 1 157 ? -16.626 19.563 -21.707 1.00 59.50 157 ALA A N 1
ATOM 1255 C CA . ALA A 1 157 ? -17.374 19.559 -20.443 1.00 59.50 157 ALA A CA 1
ATOM 1256 C C . ALA A 1 157 ? -17.360 20.963 -19.803 1.00 59.50 157 ALA A C 1
ATOM 1258 O O . ALA A 1 157 ? -16.301 21.557 -19.628 1.00 59.50 157 ALA A O 1
ATOM 1259 N N . ARG A 1 158 ? -18.521 21.528 -19.447 1.00 59.72 158 ARG A N 1
ATOM 1260 C CA . ARG A 1 158 ? -18.571 22.767 -18.645 1.00 59.72 158 ARG A CA 1
ATOM 1261 C C . ARG A 1 158 ? -18.384 22.412 -17.163 1.00 59.72 158 ARG A C 1
ATOM 1263 O O . ARG A 1 158 ? -19.027 21.457 -16.727 1.00 59.72 158 ARG A O 1
ATOM 1270 N N . PRO A 1 159 ? -17.569 23.158 -16.393 1.00 61.69 159 PRO A N 1
ATOM 1271 C CA . PRO A 1 159 ? -17.495 22.969 -14.947 1.00 61.69 159 PRO A CA 1
ATOM 1272 C C . PRO A 1 159 ? -18.882 23.138 -14.314 1.00 61.69 159 PRO A C 1
ATOM 1274 O O . PRO A 1 159 ? -19.683 23.954 -14.784 1.00 61.69 159 PRO A O 1
ATOM 1277 N N . GLU A 1 160 ? -19.173 22.399 -13.243 1.00 63.62 160 GLU A N 1
ATOM 1278 C CA . GLU A 1 160 ? -20.391 22.645 -12.465 1.00 63.62 160 GLU A CA 1
ATOM 1279 C C . GLU A 1 160 ? -20.346 24.047 -11.823 1.00 63.62 160 GLU A C 1
ATOM 1281 O O . GLU A 1 160 ? -19.260 24.562 -11.527 1.00 63.62 160 GLU A O 1
ATOM 1286 N N . PRO A 1 161 ? -21.502 24.693 -11.572 1.00 56.91 161 PRO A N 1
ATOM 1287 C CA . PRO A 1 161 ? -21.534 25.995 -10.911 1.00 56.91 161 PRO A CA 1
ATOM 1288 C C . PRO A 1 161 ? -20.785 25.965 -9.567 1.00 56.91 161 PRO A C 1
ATOM 1290 O O . PRO A 1 161 ? -21.146 25.211 -8.668 1.00 56.91 161 PRO A O 1
ATOM 1293 N N . GLY A 1 162 ? -19.745 26.795 -9.428 1.00 67.31 162 GLY A N 1
ATOM 1294 C CA . GLY A 1 162 ? -18.890 26.862 -8.232 1.00 67.31 162 GLY A CA 1
ATOM 1295 C C . GLY A 1 162 ? -17.534 26.153 -8.357 1.00 67.31 162 GLY A C 1
ATOM 1296 O O . GLY A 1 162 ? -16.729 26.227 -7.430 1.00 67.31 162 GLY A O 1
ATOM 1297 N N . GLN A 1 163 ? -17.250 25.508 -9.491 1.00 63.38 163 GLN A N 1
ATOM 1298 C CA . GLN A 1 163 ? -15.966 24.863 -9.772 1.00 63.38 163 GLN A CA 1
ATOM 1299 C C . GLN A 1 163 ? -15.128 25.702 -10.754 1.00 63.38 163 GLN A C 1
ATOM 1301 O O . GLN A 1 163 ? -15.563 25.981 -11.866 1.00 63.38 163 GLN A O 1
ATOM 1306 N N . ASN A 1 164 ? -13.910 26.086 -10.349 1.00 61.00 164 ASN A N 1
ATOM 1307 C CA . ASN A 1 164 ? -12.947 26.860 -11.154 1.00 61.00 164 ASN A CA 1
ATOM 1308 C C . ASN A 1 164 ? -11.737 26.003 -11.578 1.00 61.00 164 ASN A C 1
ATOM 1310 O O . ASN A 1 164 ? -10.594 26.433 -11.430 1.00 61.00 164 ASN A O 1
ATOM 1314 N N . TYR A 1 165 ? -11.953 24.772 -12.045 1.00 62.53 165 TYR A N 1
ATOM 1315 C CA . TYR A 1 165 ? -10.869 23.939 -12.580 1.00 62.53 165 TYR A CA 1
ATOM 1316 C C . TYR A 1 165 ? -11.074 23.657 -14.070 1.00 62.53 165 TYR A C 1
ATOM 1318 O O . TYR A 1 165 ? -12.201 23.652 -14.565 1.00 62.53 165 TYR A O 1
ATOM 1326 N N . ASP A 1 166 ? -9.961 23.464 -14.777 1.00 62.47 166 ASP A N 1
ATOM 1327 C CA . ASP A 1 166 ? -9.934 23.102 -16.192 1.00 62.47 166 ASP A CA 1
ATOM 1328 C C . ASP A 1 166 ? -10.541 21.704 -16.372 1.00 62.47 166 ASP A C 1
ATOM 1330 O O . ASP A 1 166 ? -10.024 20.712 -15.858 1.00 62.47 166 ASP A O 1
ATOM 1334 N N . THR A 1 167 ? -11.671 21.626 -17.068 1.00 64.69 167 THR A N 1
ATOM 1335 C CA . THR A 1 167 ? -12.370 20.370 -17.362 1.00 64.69 167 THR A CA 1
ATOM 1336 C C . THR A 1 167 ? -11.731 19.586 -18.499 1.00 64.69 167 THR A C 1
ATOM 1338 O O . THR A 1 167 ? -12.055 18.410 -18.667 1.00 64.69 167 THR A O 1
ATOM 1341 N N . ASN A 1 168 ? -10.815 20.194 -19.261 1.00 58.56 168 ASN A N 1
ATOM 1342 C CA . ASN A 1 168 ? -10.140 19.494 -20.346 1.00 58.56 168 ASN A CA 1
ATOM 1343 C C . ASN A 1 168 ? -9.162 18.451 -19.795 1.00 58.56 168 ASN A C 1
ATOM 1345 O O . ASN A 1 168 ? -8.917 17.447 -20.452 1.00 58.56 168 ASN A O 1
ATOM 1349 N N . HIS A 1 169 ? -8.621 18.645 -18.586 1.00 68.50 169 HIS A N 1
ATOM 1350 C CA . HIS A 1 169 ? -7.599 17.767 -18.008 1.00 68.50 169 HIS A CA 1
ATOM 1351 C C . HIS A 1 169 ? -7.965 17.360 -16.576 1.00 68.50 169 HIS A C 1
ATOM 1353 O O . HIS A 1 169 ? -7.415 17.868 -15.598 1.00 68.50 169 HIS A O 1
ATOM 1359 N N . ILE A 1 170 ? -8.901 16.416 -16.442 1.00 76.88 170 ILE A N 1
ATOM 1360 C CA . ILE A 1 170 ? -9.301 15.887 -15.133 1.00 76.88 170 ILE A CA 1
ATOM 1361 C C . ILE A 1 170 ? -8.487 14.632 -14.824 1.00 76.88 170 ILE A C 1
ATOM 1363 O O . ILE A 1 170 ? -8.596 13.615 -15.510 1.00 76.88 170 ILE A O 1
ATOM 1367 N N . VAL A 1 171 ? -7.733 14.675 -13.727 1.00 81.19 171 VAL A N 1
ATOM 1368 C CA . VAL A 1 171 ? -7.053 13.501 -13.169 1.00 81.19 171 VAL A CA 1
ATOM 1369 C C . VAL A 1 171 ? -7.837 13.010 -11.960 1.00 81.19 171 VAL A C 1
ATOM 1371 O O . VAL A 1 171 ? -8.006 13.736 -10.980 1.00 81.19 171 VAL A O 1
ATOM 1374 N N . LYS A 1 172 ? -8.327 11.771 -12.016 1.00 87.19 172 LYS A N 1
ATOM 1375 C CA . LYS A 1 172 ? -9.032 11.134 -10.900 1.00 87.19 172 LYS A CA 1
ATOM 1376 C C . LYS A 1 172 ? -8.154 10.082 -10.249 1.00 87.19 172 LYS A C 1
ATOM 1378 O O . LYS A 1 172 ? -7.693 9.161 -10.914 1.00 87.19 172 LYS A O 1
ATOM 1383 N N . PHE A 1 173 ? -7.987 10.187 -8.939 1.00 89.94 173 PHE A N 1
ATOM 1384 C CA . PHE A 1 173 ? -7.381 9.141 -8.130 1.00 89.94 173 PHE A CA 1
ATOM 1385 C C . PHE A 1 173 ? -8.471 8.270 -7.513 1.00 89.94 173 PHE A C 1
ATOM 1387 O O . PHE A 1 173 ? -9.295 8.761 -6.741 1.00 89.94 173 PHE A O 1
ATOM 1394 N N . HIS A 1 174 ? -8.464 6.983 -7.841 1.00 92.38 174 HIS A N 1
ATOM 1395 C CA . HIS A 1 174 ? -9.385 6.004 -7.279 1.00 92.38 174 HIS A CA 1
ATOM 1396 C C . HIS A 1 174 ? -8.612 4.920 -6.542 1.00 92.38 174 HIS A C 1
ATOM 1398 O O . HIS A 1 174 ? -7.526 4.515 -6.960 1.00 92.38 174 HIS A O 1
ATOM 1404 N N . PHE A 1 175 ? -9.201 4.414 -5.464 1.00 94.12 175 PHE A N 1
ATOM 1405 C CA . PHE A 1 175 ? -8.668 3.253 -4.775 1.00 94.12 175 PHE A CA 1
ATOM 1406 C C . PHE A 1 175 ? -9.777 2.379 -4.199 1.00 94.12 175 PHE A C 1
ATOM 1408 O O . PHE A 1 175 ? -10.859 2.865 -3.863 1.00 94.12 175 PHE A O 1
ATOM 1415 N N . LYS A 1 176 ? -9.492 1.084 -4.065 1.00 96.06 176 LYS A N 1
ATOM 1416 C CA . LYS A 1 176 ? -10.332 0.124 -3.346 1.00 96.06 176 LYS A CA 1
ATOM 1417 C C . LYS A 1 176 ? -9.441 -0.851 -2.591 1.00 96.06 176 LYS A C 1
ATOM 1419 O O . LYS A 1 176 ? -8.464 -1.350 -3.139 1.00 96.06 176 LYS A O 1
ATOM 1424 N N . MET A 1 177 ? -9.777 -1.090 -1.330 1.00 96.31 177 MET A N 1
ATOM 1425 C CA . MET A 1 177 ? -9.055 -2.006 -0.452 1.00 96.31 177 MET A CA 1
ATOM 1426 C C . MET A 1 177 ? -9.957 -3.171 -0.063 1.00 96.31 177 MET A C 1
ATOM 1428 O O . MET A 1 177 ? -11.169 -2.999 0.096 1.00 96.31 177 MET A O 1
ATOM 1432 N N . PHE A 1 178 ? -9.349 -4.331 0.147 1.00 97.25 178 PHE A N 1
ATOM 1433 C CA . PHE A 1 178 ? -10.014 -5.568 0.517 1.00 97.25 178 PHE A CA 1
ATOM 1434 C C . PHE A 1 178 ? -9.289 -6.237 1.688 1.00 97.25 178 PHE A C 1
ATOM 1436 O O . PHE A 1 178 ? -8.061 -6.286 1.717 1.00 97.25 178 PHE A O 1
ATOM 1443 N N . GLU A 1 179 ? -10.049 -6.777 2.637 1.00 96.38 179 GLU A N 1
ATOM 1444 C CA . GLU A 1 179 ? -9.594 -7.835 3.542 1.00 96.38 179 GLU A CA 1
ATOM 1445 C C . GLU A 1 179 ? -9.923 -9.169 2.873 1.00 96.38 179 GLU A C 1
ATOM 1447 O O . GLU A 1 179 ? -11.064 -9.406 2.470 1.00 96.38 179 GLU A O 1
ATOM 1452 N N . ILE A 1 180 ? -8.913 -10.015 2.707 1.00 96.38 180 ILE A N 1
ATOM 1453 C CA . ILE A 1 180 ? -9.039 -11.318 2.062 1.00 96.38 180 ILE A CA 1
ATOM 1454 C C . ILE A 1 180 ? -8.804 -12.383 3.118 1.00 96.38 180 ILE A C 1
ATOM 1456 O O . ILE A 1 180 ? -7.752 -12.412 3.752 1.00 96.38 180 ILE A O 1
ATOM 1460 N N . GLU A 1 181 ? -9.785 -13.259 3.296 1.00 94.75 181 GLU A N 1
ATOM 1461 C CA . GLU A 1 181 ? -9.741 -14.348 4.270 1.00 94.75 181 GLU A CA 1
ATOM 1462 C C . GLU A 1 181 ? -9.776 -15.705 3.556 1.00 94.75 181 GLU A C 1
ATOM 1464 O O . GLU A 1 181 ? -10.466 -15.887 2.542 1.00 94.75 181 GLU A O 1
ATOM 1469 N N . ARG A 1 182 ? -9.036 -16.686 4.091 1.00 84.38 182 ARG A N 1
ATOM 1470 C CA . ARG A 1 182 ? -9.002 -18.044 3.535 1.00 84.38 182 ARG A CA 1
ATOM 1471 C C . ARG A 1 182 ? -10.241 -18.804 3.992 1.00 84.38 182 ARG A C 1
ATOM 1473 O O . ARG A 1 182 ? -10.336 -19.232 5.139 1.00 84.38 182 ARG A O 1
ATOM 1480 N N . GLY A 1 183 ? -11.189 -18.989 3.079 1.00 75.62 183 GLY A N 1
ATOM 1481 C CA . GLY A 1 183 ? -12.307 -19.900 3.287 1.00 75.62 183 GLY A CA 1
ATOM 1482 C C . GLY A 1 183 ? -11.910 -21.363 3.029 1.00 75.62 183 GLY A C 1
ATOM 1483 O O . GLY A 1 183 ? -10.888 -21.632 2.397 1.00 75.62 183 GLY A O 1
ATOM 1484 N N . PRO A 1 184 ? -12.747 -22.334 3.439 1.00 69.62 184 PRO A N 1
ATOM 1485 C CA . PRO A 1 184 ? -12.462 -23.761 3.265 1.00 69.62 184 PRO A CA 1
ATOM 1486 C C . PRO A 1 184 ? -12.380 -24.232 1.802 1.00 69.62 184 PRO A C 1
ATOM 1488 O O . PRO A 1 184 ? -11.875 -25.320 1.546 1.00 69.62 184 PRO A O 1
ATOM 1491 N N . LYS A 1 185 ? -12.915 -23.460 0.843 1.00 68.31 185 LYS A N 1
ATOM 1492 C CA . LYS A 1 185 ? -12.912 -23.807 -0.593 1.00 68.31 185 LYS A CA 1
ATOM 1493 C C . LYS A 1 185 ? -12.534 -22.661 -1.530 1.00 68.31 185 LYS A C 1
ATOM 1495 O O . LYS A 1 185 ? -12.131 -22.944 -2.645 1.00 68.31 185 LYS A O 1
ATOM 1500 N N . ASN A 1 186 ? -12.676 -21.406 -1.101 1.00 78.69 186 ASN A N 1
ATOM 1501 C CA . ASN A 1 186 ? -12.404 -20.208 -1.897 1.00 78.69 186 ASN A CA 1
ATOM 1502 C C . ASN A 1 186 ? -11.939 -19.067 -0.985 1.00 78.69 186 ASN A C 1
ATOM 1504 O O . ASN A 1 186 ? -12.258 -19.050 0.208 1.00 78.69 186 ASN A O 1
ATOM 1508 N N . LEU A 1 187 ? -11.239 -18.091 -1.565 1.00 87.69 187 LEU A N 1
ATOM 1509 C CA . LEU A 1 187 ? -10.963 -16.817 -0.905 1.00 87.69 187 LEU A CA 1
ATOM 1510 C C . LEU A 1 187 ? -12.262 -16.021 -0.728 1.00 87.69 187 LEU A C 1
ATOM 1512 O O . LEU A 1 187 ? -13.073 -15.933 -1.651 1.00 87.69 187 LEU A O 1
ATOM 1516 N N . SER A 1 188 ? -12.442 -15.429 0.452 1.00 92.69 188 SER A N 1
ATOM 1517 C CA . SER A 1 188 ? -13.521 -14.475 0.728 1.00 92.69 188 SER A CA 1
ATOM 1518 C C . SER A 1 188 ? -12.958 -13.062 0.674 1.00 92.69 188 SER A C 1
ATOM 1520 O O . SER A 1 188 ? -11.953 -12.785 1.322 1.00 92.69 188 SER A O 1
ATOM 1522 N N . LEU A 1 189 ? -13.580 -12.188 -0.120 1.00 93.75 189 LEU A N 1
ATOM 1523 C CA . LEU A 1 189 ? -13.115 -10.823 -0.358 1.00 93.75 189 LEU A CA 1
ATOM 1524 C C . LEU A 1 189 ? -14.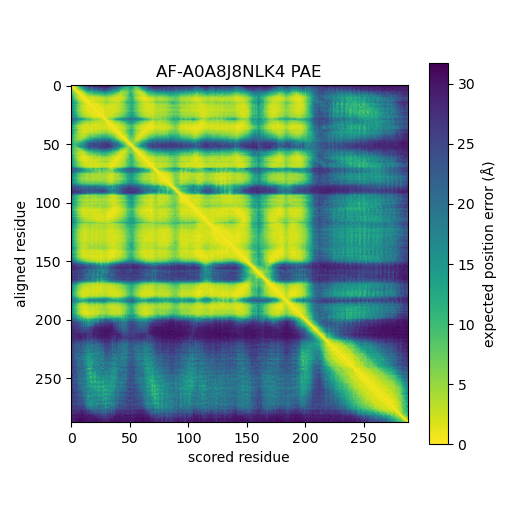091 -9.833 0.277 1.00 93.75 189 LEU A C 1
ATOM 1526 O O . LEU A 1 189 ? -15.252 -9.757 -0.127 1.00 93.75 189 LEU A O 1
ATOM 1530 N N . PHE A 1 190 ? -13.610 -9.045 1.234 1.00 94.25 190 PHE A N 1
ATOM 1531 C CA . PHE A 1 190 ? -14.409 -8.051 1.941 1.00 94.25 190 PHE A CA 1
ATOM 1532 C C . PHE A 1 190 ? -13.893 -6.650 1.616 1.00 94.25 190 PHE A C 1
ATOM 1534 O O . PHE A 1 190 ? -12.779 -6.319 2.018 1.00 94.25 190 PHE A O 1
ATOM 1541 N N . PRO A 1 191 ? -14.652 -5.802 0.897 1.00 94.88 191 PRO A N 1
ATOM 1542 C CA . PRO A 1 191 ? -14.237 -4.423 0.684 1.00 94.88 191 PRO A CA 1
ATOM 1543 C C . PRO A 1 191 ? -14.197 -3.689 2.028 1.00 94.88 191 PRO A C 1
ATOM 1545 O O . PRO A 1 191 ? -15.164 -3.728 2.791 1.00 94.88 191 PRO A O 1
ATOM 1548 N N . ILE A 1 192 ? -13.089 -3.005 2.310 1.00 93.75 192 ILE A N 1
ATOM 1549 C CA . ILE A 1 192 ? -12.894 -2.281 3.570 1.00 93.75 192 ILE A CA 1
ATOM 1550 C C . ILE A 1 192 ? -12.952 -0.773 3.353 1.00 93.75 192 ILE A C 1
ATOM 1552 O O . ILE A 1 192 ? -12.469 -0.236 2.352 1.00 93.75 192 ILE A O 1
ATOM 1556 N N . ARG A 1 193 ? -13.527 -0.068 4.330 1.00 91.62 193 ARG A N 1
ATOM 1557 C CA . ARG A 1 193 ? -13.470 1.392 4.387 1.00 91.62 193 ARG A CA 1
ATOM 1558 C C . ARG A 1 193 ? -12.142 1.803 5.013 1.00 91.62 193 ARG A C 1
ATOM 1560 O O . ARG A 1 193 ? -11.915 1.544 6.190 1.00 91.62 193 ARG A O 1
ATOM 1567 N N . LEU A 1 194 ? -11.294 2.448 4.218 1.00 89.69 194 LEU A N 1
ATOM 1568 C CA . LEU A 1 194 ? -9.999 2.952 4.661 1.00 89.69 194 LEU A CA 1
ATOM 1569 C C . LEU A 1 194 ? -10.135 4.390 5.180 1.00 89.69 194 LEU A C 1
ATOM 1571 O O . LEU A 1 194 ? -10.586 5.280 4.458 1.00 89.69 194 LEU A O 1
ATOM 1575 N N . GLU A 1 195 ? -9.740 4.619 6.426 1.00 88.56 195 GLU A N 1
ATOM 1576 C CA . GLU A 1 195 ? -9.662 5.940 7.042 1.00 88.56 195 GLU A CA 1
ATOM 1577 C C . GLU A 1 195 ? -8.276 6.549 6.806 1.00 88.56 195 GLU A C 1
ATOM 1579 O O . GLU A 1 195 ? -7.248 5.955 7.126 1.00 88.56 195 GLU A O 1
ATOM 1584 N N . ILE A 1 196 ? -8.229 7.760 6.255 1.00 86.38 196 ILE A N 1
ATOM 1585 C CA . ILE A 1 196 ? -6.967 8.486 6.095 1.00 86.38 196 ILE A CA 1
ATOM 1586 C C . ILE A 1 196 ? -6.708 9.248 7.388 1.00 86.38 196 ILE A C 1
ATOM 1588 O O . ILE A 1 196 ? -7.453 10.174 7.722 1.00 86.38 196 ILE A O 1
ATOM 1592 N N . LEU A 1 197 ? -5.649 8.867 8.101 1.00 74.62 197 LEU A N 1
ATOM 1593 C CA . LEU A 1 197 ? -5.269 9.534 9.340 1.00 74.62 197 LEU A CA 1
ATOM 1594 C C . LEU A 1 197 ? -4.838 10.971 9.040 1.00 74.62 197 LEU A C 1
ATOM 1596 O O . LEU A 1 197 ? -3.833 11.212 8.371 1.00 74.62 197 LEU A O 1
ATOM 1600 N N . ASN A 1 198 ? -5.610 11.920 9.558 1.00 70.19 198 ASN A N 1
ATOM 1601 C CA . ASN A 1 198 ? -5.312 13.343 9.557 1.00 70.19 198 ASN A CA 1
ATOM 1602 C C . ASN A 1 198 ? -5.415 13.902 10.987 1.00 70.19 198 ASN A C 1
ATOM 1604 O O . ASN A 1 198 ? -5.940 13.242 11.884 1.00 70.19 198 ASN A O 1
ATOM 1608 N N . LEU A 1 199 ? -4.932 15.131 11.192 1.00 64.56 199 LEU A N 1
ATOM 1609 C CA . LEU A 1 199 ? -4.880 15.781 12.511 1.00 64.56 199 LEU A CA 1
ATOM 1610 C C . LEU A 1 199 ? -6.253 15.918 13.197 1.00 64.56 199 LEU A C 1
ATOM 1612 O O . LEU A 1 199 ? -6.317 16.028 14.416 1.00 64.56 199 LEU A O 1
ATOM 1616 N N . VAL A 1 200 ? -7.346 15.917 12.429 1.00 60.75 200 VAL A N 1
ATOM 1617 C CA . VAL A 1 200 ? -8.719 16.042 12.944 1.00 60.75 200 VAL A CA 1
ATOM 1618 C C . VAL A 1 200 ? -9.302 14.670 13.308 1.00 60.75 200 VAL A C 1
ATOM 1620 O O . VAL A 1 200 ? -10.124 14.568 14.213 1.00 60.75 200 VAL A O 1
ATOM 1623 N N . SER A 1 201 ? -8.872 13.600 12.631 1.00 54.22 201 SER A N 1
ATOM 1624 C CA . SER A 1 201 ? -9.350 12.229 12.854 1.00 54.22 201 SER A CA 1
ATOM 1625 C C . SER A 1 201 ? -8.515 11.430 13.859 1.00 54.22 201 SER A C 1
ATOM 1627 O O . SER A 1 201 ? -8.942 10.357 14.289 1.00 54.22 201 SER A O 1
ATOM 1629 N N . THR A 1 202 ? -7.330 11.914 14.242 1.00 55.06 202 THR A N 1
ATOM 1630 C CA . THR A 1 202 ? -6.561 11.378 15.373 1.00 55.06 202 THR A CA 1
ATOM 1631 C C . THR A 1 202 ? -7.269 11.758 16.671 1.00 55.06 202 THR A C 1
ATOM 1633 O O . THR A 1 202 ? -7.085 12.856 17.187 1.00 55.06 202 THR A O 1
ATOM 1636 N N . GLN A 1 203 ? -8.143 10.876 17.163 1.00 47.97 203 GLN A N 1
ATOM 1637 C CA . GLN A 1 203 ? -8.878 11.079 18.411 1.00 47.97 203 GLN A CA 1
ATOM 1638 C C . GLN A 1 203 ? -7.914 11.405 19.558 1.00 47.97 203 GLN A C 1
ATOM 1640 O O . GLN A 1 203 ? -7.016 10.626 19.875 1.00 47.97 203 GLN A O 1
ATOM 1645 N N . ALA A 1 204 ? -8.132 12.562 20.182 1.00 42.75 204 ALA A N 1
ATOM 1646 C CA . ALA A 1 204 ? -7.535 12.904 21.459 1.00 42.75 204 ALA A CA 1
ATOM 1647 C C . ALA A 1 204 ? -7.937 11.851 22.503 1.00 42.75 204 ALA A C 1
ATOM 1649 O O . ALA A 1 204 ? -9.094 11.430 22.554 1.00 42.75 204 ALA A O 1
ATOM 1650 N N . LEU A 1 205 ? -6.978 11.444 23.334 1.00 40.03 205 LEU A N 1
ATOM 1651 C CA . LEU A 1 205 ? -7.194 10.624 24.525 1.00 40.03 205 LEU A CA 1
ATOM 1652 C C . LEU A 1 205 ? -8.313 11.252 25.370 1.00 40.03 205 LEU A C 1
ATOM 1654 O O . LEU A 1 205 ? -8.113 12.262 26.043 1.00 40.03 205 LEU A O 1
ATOM 1658 N N . SER A 1 206 ? -9.515 10.684 25.306 1.00 38.41 206 SER A N 1
ATOM 1659 C CA . SER A 1 206 ? -10.679 11.198 26.017 1.00 38.41 206 SER A CA 1
ATOM 1660 C C . SER A 1 206 ? -10.629 10.780 27.487 1.00 38.41 206 SER A C 1
ATOM 1662 O O . SER A 1 206 ? -11.300 9.833 27.891 1.00 38.41 206 SER A O 1
ATOM 1664 N N . ASN A 1 207 ? -9.871 11.505 28.308 1.00 33.47 207 ASN A N 1
ATOM 1665 C CA . ASN A 1 207 ? -10.123 11.554 29.748 1.00 33.47 207 ASN A CA 1
ATOM 1666 C C . ASN A 1 207 ? -11.236 12.583 30.002 1.00 33.47 207 ASN A C 1
ATOM 1668 O O . ASN A 1 207 ? -10.984 13.704 30.436 1.00 33.47 207 ASN A O 1
ATOM 1672 N N . HIS A 1 208 ? -12.484 12.225 29.687 1.00 35.78 208 HIS A N 1
ATOM 1673 C CA . HIS A 1 208 ? -13.645 13.029 30.070 1.00 35.78 208 HIS A CA 1
ATOM 1674 C C . HIS A 1 208 ? -13.937 12.829 31.562 1.00 35.78 208 HIS A C 1
ATOM 1676 O O . HIS A 1 208 ? -14.724 11.967 31.945 1.00 35.78 208 HIS A O 1
ATOM 1682 N N . VAL A 1 209 ? -13.309 13.646 32.407 1.00 36.25 209 VAL A N 1
ATOM 1683 C CA . VAL A 1 209 ? -13.814 13.920 33.758 1.00 36.25 209 VAL A CA 1
ATOM 1684 C C . VAL A 1 209 ? -14.728 15.152 33.663 1.00 36.25 209 VAL A C 1
ATOM 1686 O O . VAL A 1 209 ? -14.349 16.124 33.004 1.00 36.25 209 VAL A O 1
ATOM 1689 N N . PRO A 1 210 ? -15.939 15.145 34.254 1.00 36.78 210 PRO A N 1
ATOM 1690 C CA . PRO A 1 210 ? -16.847 16.287 34.192 1.00 36.78 210 PRO A CA 1
ATOM 1691 C C . PRO A 1 210 ? -16.203 17.541 34.801 1.00 36.78 210 PRO A C 1
ATOM 1693 O O . PRO A 1 210 ? -15.743 17.516 35.941 1.00 36.78 210 PRO A O 1
ATOM 1696 N N . MET A 1 211 ? -16.219 18.657 34.063 1.00 36.97 211 MET A N 1
ATOM 1697 C CA . MET A 1 211 ? -15.800 19.997 34.515 1.00 36.97 211 MET A CA 1
ATOM 1698 C C . MET A 1 211 ? -16.786 20.611 35.536 1.00 36.97 211 MET A C 1
ATOM 1700 O O . MET A 1 211 ? -17.207 21.756 35.407 1.00 36.97 211 MET A O 1
ATOM 1704 N N . SER A 1 212 ? -17.206 19.863 36.557 1.00 37.12 212 SER A N 1
ATOM 1705 C CA . SER A 1 212 ? -18.128 20.364 37.589 1.00 37.12 212 SER A CA 1
ATOM 1706 C C . SER A 1 212 ? -17.423 21.014 38.786 1.00 37.12 212 SER A C 1
ATOM 1708 O O . SER A 1 212 ? -18.084 21.401 39.743 1.00 37.12 212 SER A O 1
ATOM 1710 N N . GLN A 1 213 ? -16.095 21.151 38.753 1.00 38.91 213 GLN A N 1
ATOM 1711 C CA . GLN A 1 213 ? -15.312 21.805 39.804 1.00 38.91 213 GLN A CA 1
ATOM 1712 C C . GLN A 1 213 ? -14.256 22.728 39.188 1.00 38.91 213 GLN A C 1
ATOM 1714 O O . GLN A 1 213 ? -13.063 22.439 39.219 1.00 38.91 213 GLN A O 1
ATOM 1719 N N . TYR A 1 214 ? -14.683 23.863 38.629 1.00 40.25 214 TYR A N 1
ATOM 1720 C CA . TYR A 1 214 ? -13.774 24.997 38.467 1.00 40.25 214 TYR A CA 1
ATOM 1721 C C . TYR A 1 214 ? -13.470 25.566 39.859 1.00 40.25 214 TYR A C 1
ATOM 1723 O O . TYR A 1 214 ? -14.131 26.486 40.337 1.00 40.25 214 TYR A O 1
ATOM 1731 N N . ALA A 1 215 ? -12.474 24.990 40.533 1.00 41.47 215 ALA A N 1
ATOM 1732 C CA . ALA A 1 215 ? -11.664 25.765 41.456 1.00 41.47 215 ALA A CA 1
ATOM 1733 C C . ALA A 1 215 ? -10.868 26.764 40.605 1.00 41.47 215 ALA A C 1
ATOM 1735 O O . ALA A 1 215 ? -10.345 26.401 39.551 1.00 41.47 215 ALA A O 1
ATOM 1736 N N . PHE A 1 216 ? -10.851 28.029 41.023 1.00 47.50 216 PHE A N 1
ATOM 1737 C CA . PHE A 1 216 ? -10.086 29.099 40.389 1.00 47.50 216 PHE A CA 1
ATOM 1738 C C . PHE A 1 216 ? -8.687 28.610 39.999 1.00 47.50 216 PHE A C 1
ATOM 1740 O O . PHE A 1 216 ? -8.038 27.933 40.795 1.00 47.50 216 PHE A O 1
ATOM 1747 N N . VAL A 1 217 ? -8.252 28.951 38.780 1.00 49.94 217 VAL A N 1
ATOM 1748 C CA . VAL A 1 217 ? -6.895 28.701 38.278 1.00 49.94 217 VAL A CA 1
ATOM 1749 C C . VAL A 1 217 ? -5.917 29.218 39.331 1.00 49.94 217 VAL A C 1
ATOM 1751 O O . VAL A 1 217 ? -5.774 30.423 39.516 1.00 49.94 217 VAL A O 1
ATOM 1754 N N . ASN A 1 218 ? -5.324 28.304 40.090 1.00 56.41 218 ASN A N 1
ATOM 1755 C CA . ASN A 1 218 ? -4.285 28.603 41.058 1.00 56.41 218 ASN A CA 1
ATOM 1756 C C . ASN A 1 218 ? -2.931 28.557 40.338 1.00 56.41 218 ASN A C 1
ATOM 1758 O O . ASN A 1 218 ? -2.784 27.870 39.325 1.00 56.41 218 ASN A O 1
ATOM 1762 N N . ASP A 1 219 ? -1.931 29.265 40.864 1.00 57.16 219 ASP A N 1
ATOM 1763 C CA . ASP A 1 219 ? -0.591 29.344 40.259 1.00 57.16 219 ASP A CA 1
ATOM 1764 C C . ASP A 1 219 ? 0.040 27.957 40.012 1.00 57.16 219 ASP A C 1
ATOM 1766 O O . ASP A 1 219 ? 0.851 27.795 39.105 1.00 57.16 219 ASP A O 1
ATOM 1770 N N . GLY A 1 220 ? -0.391 26.929 40.753 1.00 57.56 220 GLY A N 1
ATOM 1771 C CA . GLY A 1 220 ? -0.000 25.534 40.530 1.00 57.56 220 GLY A CA 1
ATOM 1772 C C . GLY A 1 220 ? -0.515 24.928 39.216 1.00 57.56 220 GLY A C 1
ATOM 1773 O O . GLY A 1 220 ? 0.224 24.195 38.568 1.00 57.56 220 GLY A O 1
ATOM 1774 N N . ILE A 1 221 ? -1.739 25.247 38.773 1.00 58.47 221 ILE A N 1
ATOM 1775 C CA . ILE A 1 221 ? -2.250 24.809 37.458 1.00 58.47 221 ILE A CA 1
ATOM 1776 C C . ILE A 1 221 ? -1.531 25.558 36.330 1.00 58.47 221 ILE A C 1
ATOM 1778 O O . ILE A 1 221 ? -1.235 24.959 35.299 1.00 58.47 221 ILE A O 1
ATOM 1782 N N . VAL A 1 222 ? -1.203 26.840 36.528 1.00 57.72 222 VAL A N 1
ATOM 1783 C CA . VAL A 1 222 ? -0.410 27.618 35.560 1.00 57.72 222 VAL A CA 1
ATOM 1784 C C . VAL A 1 222 ? 0.988 27.017 35.410 1.00 57.72 222 VAL A C 1
ATOM 1786 O O . VAL A 1 222 ? 1.415 26.764 34.289 1.00 57.72 222 VAL A O 1
ATOM 1789 N N . GLN A 1 223 ? 1.654 26.680 36.520 1.00 62.88 223 GLN A N 1
ATOM 1790 C CA . GLN A 1 223 ? 2.951 25.995 36.494 1.00 62.88 223 GLN A CA 1
ATOM 1791 C C . GLN A 1 223 ? 2.879 24.630 35.801 1.00 62.88 223 GLN A C 1
ATOM 1793 O O . GLN A 1 223 ? 3.740 24.325 34.984 1.00 62.88 223 GLN A O 1
ATOM 1798 N N . GLN A 1 224 ? 1.835 23.833 36.046 1.00 62.25 224 GLN A N 1
ATOM 1799 C CA . GLN A 1 224 ? 1.638 22.560 35.342 1.00 62.25 224 GLN A CA 1
ATOM 1800 C C . GLN A 1 224 ? 1.406 22.756 33.838 1.00 62.25 224 GLN A C 1
ATOM 1802 O O . GLN A 1 224 ? 1.932 21.992 33.029 1.00 62.25 224 GLN A O 1
ATOM 1807 N N . MET A 1 225 ? 0.648 23.781 33.437 1.00 55.12 225 MET A N 1
ATOM 1808 C CA . MET A 1 225 ? 0.466 24.116 32.023 1.00 55.12 225 MET A CA 1
ATOM 1809 C C . MET A 1 225 ? 1.767 24.597 31.371 1.00 55.12 225 MET A C 1
ATOM 1811 O O . MET A 1 225 ? 2.042 24.214 30.234 1.00 55.12 225 MET A O 1
ATOM 1815 N N . ASP A 1 226 ? 2.592 25.362 32.087 1.00 67.75 226 ASP A N 1
ATOM 1816 C CA . ASP A 1 226 ? 3.912 25.794 31.620 1.00 67.75 226 ASP A CA 1
ATOM 1817 C C . ASP A 1 226 ? 4.900 24.623 31.527 1.00 67.75 226 ASP A C 1
ATOM 1819 O O . ASP A 1 226 ? 5.672 24.536 30.572 1.00 67.75 226 ASP A O 1
ATOM 1823 N N . GLU A 1 227 ? 4.870 23.683 32.472 1.00 70.69 227 GLU A N 1
ATOM 1824 C CA . GLU A 1 227 ? 5.669 22.454 32.435 1.00 70.69 227 GLU A CA 1
ATOM 1825 C C . GLU A 1 227 ? 5.284 21.574 31.244 1.00 70.69 227 GLU A C 1
ATOM 1827 O O . GLU A 1 227 ? 6.161 21.162 30.480 1.00 70.69 227 GLU A O 1
ATOM 1832 N N . ILE A 1 228 ? 3.984 21.354 31.024 1.00 67.31 228 ILE A N 1
ATOM 1833 C CA . ILE A 1 228 ? 3.471 20.625 29.857 1.00 67.31 228 ILE A CA 1
ATOM 1834 C C . ILE A 1 228 ? 3.846 21.364 28.566 1.00 67.31 228 ILE A C 1
ATOM 1836 O O . ILE A 1 228 ? 4.334 20.749 27.618 1.00 67.31 228 ILE A O 1
ATOM 1840 N N . GLY A 1 229 ? 3.684 22.688 28.525 1.00 64.25 229 GLY A N 1
ATOM 1841 C CA . GLY A 1 229 ? 4.064 23.513 27.379 1.00 64.25 229 GLY A CA 1
ATOM 1842 C C . GLY A 1 229 ? 5.559 23.429 27.064 1.00 64.25 229 GLY A C 1
ATOM 1843 O O . GLY A 1 229 ? 5.945 23.307 25.899 1.00 64.25 229 GLY A O 1
ATOM 1844 N N . ASN A 1 230 ? 6.411 23.424 28.090 1.00 73.00 230 ASN A N 1
ATOM 1845 C CA . ASN A 1 230 ? 7.856 23.269 27.949 1.00 73.00 230 ASN A CA 1
ATOM 1846 C C . ASN A 1 230 ? 8.250 21.858 27.499 1.00 73.00 230 ASN A C 1
ATOM 1848 O O . ASN A 1 230 ? 9.122 21.734 26.638 1.00 73.00 230 ASN A O 1
ATOM 1852 N N . GLN A 1 231 ? 7.596 20.813 28.012 1.00 68.38 231 GLN A N 1
ATOM 1853 C CA . GLN A 1 231 ? 7.797 19.432 27.560 1.00 68.38 231 GLN A CA 1
ATOM 1854 C C . GLN A 1 231 ? 7.409 19.274 26.087 1.00 68.38 231 GLN A C 1
ATOM 1856 O O . GLN A 1 231 ? 8.230 18.831 25.285 1.00 68.38 231 GLN A O 1
ATOM 1861 N N . ILE A 1 232 ? 6.223 19.750 25.695 1.00 68.00 232 ILE A N 1
ATOM 1862 C CA . ILE A 1 232 ? 5.769 19.741 24.297 1.00 68.00 232 ILE A CA 1
ATOM 1863 C C . ILE A 1 232 ? 6.755 20.508 23.411 1.00 68.00 232 ILE A C 1
ATOM 1865 O O . ILE A 1 232 ? 7.131 20.039 22.340 1.00 68.00 232 ILE A O 1
ATOM 1869 N N . LYS A 1 233 ? 7.229 21.678 23.851 1.00 73.25 233 LYS A N 1
ATOM 1870 C CA . LYS A 1 233 ? 8.209 22.473 23.099 1.00 73.25 233 LYS A CA 1
ATOM 1871 C C . LYS A 1 233 ? 9.543 21.740 22.932 1.00 73.25 233 LYS A C 1
ATOM 1873 O O . LYS A 1 233 ? 10.132 21.800 21.853 1.00 73.25 233 LYS A O 1
ATOM 1878 N N . GLN A 1 234 ? 10.029 21.059 23.969 1.00 74.94 234 GLN A N 1
ATOM 1879 C CA . GLN A 1 234 ? 11.247 20.249 23.895 1.00 74.94 234 GLN A CA 1
ATOM 1880 C C . GLN A 1 234 ? 11.076 19.065 22.940 1.00 74.94 234 GLN A C 1
ATOM 1882 O O . GLN A 1 234 ? 11.947 18.841 22.099 1.00 74.94 234 GLN A O 1
ATOM 1887 N N . GLU A 1 235 ? 9.944 18.363 23.002 1.00 67.00 235 GLU A N 1
ATOM 1888 C CA . GLU A 1 235 ? 9.621 17.272 22.081 1.00 67.00 235 GLU A CA 1
ATOM 1889 C C . GLU A 1 235 ? 9.514 17.760 20.635 1.00 67.00 235 GLU A C 1
ATOM 1891 O O . GLU A 1 235 ? 10.140 17.181 19.749 1.00 67.00 235 GLU A O 1
ATOM 1896 N N . ILE A 1 236 ? 8.809 18.869 20.387 1.00 71.12 236 ILE A N 1
ATOM 1897 C CA . ILE A 1 236 ? 8.707 19.484 19.057 1.00 71.12 236 ILE A CA 1
ATOM 1898 C C . ILE A 1 236 ? 10.096 19.844 18.530 1.00 71.12 236 ILE A C 1
ATOM 1900 O O . ILE A 1 236 ? 10.422 19.506 17.395 1.00 71.12 236 ILE A O 1
ATOM 1904 N N . ASN A 1 237 ? 10.942 20.480 19.342 1.00 72.12 237 ASN A N 1
ATOM 1905 C CA . ASN A 1 237 ? 12.296 20.843 18.925 1.00 72.12 237 ASN A CA 1
ATOM 1906 C C . ASN A 1 237 ? 13.159 19.608 18.634 1.00 72.12 237 ASN A C 1
ATOM 1908 O O . ASN A 1 237 ? 13.895 19.596 17.647 1.00 72.12 237 ASN A O 1
ATOM 1912 N N . ALA A 1 238 ? 13.042 18.550 19.440 1.00 71.44 238 ALA A N 1
ATOM 1913 C CA . ALA A 1 238 ? 13.735 17.289 19.198 1.00 71.44 238 ALA A CA 1
ATOM 1914 C C . ALA A 1 238 ? 13.249 16.610 17.906 1.00 71.44 238 ALA A C 1
ATOM 1916 O O . ALA A 1 238 ? 14.061 16.093 17.136 1.00 71.44 238 ALA A O 1
ATOM 1917 N N . ILE A 1 239 ? 11.941 16.645 17.633 1.00 73.19 239 ILE A N 1
ATOM 1918 C CA . ILE A 1 239 ? 11.345 16.135 16.393 1.00 73.19 239 ILE A CA 1
ATOM 1919 C C . ILE A 1 239 ? 11.821 16.957 15.193 1.00 73.19 239 ILE A C 1
ATOM 1921 O O . ILE A 1 239 ? 12.213 16.371 14.188 1.00 73.19 239 ILE A O 1
ATOM 1925 N N . ILE A 1 240 ? 11.839 18.290 15.286 1.00 73.31 240 ILE A N 1
ATOM 1926 C CA . ILE A 1 240 ? 12.315 19.181 14.216 1.00 73.31 240 ILE A CA 1
ATOM 1927 C C . ILE A 1 240 ? 13.792 18.921 13.915 1.00 73.31 240 ILE A C 1
ATOM 1929 O O . ILE A 1 240 ? 14.153 18.769 12.749 1.00 73.31 240 ILE A O 1
ATOM 1933 N N . ALA A 1 241 ? 14.633 18.820 14.946 1.00 71.56 241 ALA A N 1
ATOM 1934 C CA . ALA A 1 241 ? 16.054 18.542 14.775 1.00 71.56 241 ALA A CA 1
ATOM 1935 C C . ALA A 1 241 ? 16.282 17.185 14.091 1.00 71.56 241 ALA A C 1
ATOM 1937 O O . ALA A 1 241 ? 17.011 17.110 13.104 1.00 71.56 241 ALA A O 1
ATOM 1938 N N . LYS A 1 242 ? 15.598 16.123 14.546 1.00 76.69 242 LYS A N 1
ATOM 1939 C CA . LYS A 1 242 ? 15.652 14.803 13.894 1.00 76.69 242 LYS A CA 1
ATOM 1940 C C . LYS A 1 242 ? 15.140 14.857 12.455 1.00 76.69 242 LYS A C 1
ATOM 1942 O O . LYS A 1 242 ? 15.750 14.267 11.570 1.00 76.69 242 LYS A O 1
ATOM 1947 N N . ARG A 1 243 ? 14.041 15.573 12.210 1.00 72.19 243 ARG A N 1
ATOM 1948 C CA . ARG A 1 243 ? 13.432 15.738 10.884 1.00 72.19 243 ARG A CA 1
ATOM 1949 C C . ARG A 1 243 ? 14.395 16.396 9.899 1.00 72.19 243 ARG A C 1
ATOM 1951 O O . ARG A 1 243 ? 14.483 15.929 8.768 1.00 72.19 243 ARG A O 1
ATOM 1958 N N . GLU A 1 244 ? 15.115 17.440 10.303 1.00 73.25 244 GLU A N 1
ATOM 1959 C CA . GLU A 1 244 ? 16.084 18.095 9.416 1.00 73.25 244 GLU A CA 1
ATOM 1960 C C . GLU A 1 244 ? 17.251 17.161 9.074 1.00 73.25 244 GLU A C 1
ATOM 1962 O O . GLU A 1 244 ? 17.618 17.055 7.903 1.00 73.25 244 GLU A O 1
ATOM 1967 N N . THR A 1 245 ? 17.764 16.406 10.051 1.00 77.56 245 THR A N 1
ATOM 1968 C CA . THR A 1 245 ? 18.779 15.370 9.805 1.00 77.56 245 THR A CA 1
ATOM 1969 C C . THR A 1 245 ? 18.275 14.325 8.808 1.00 77.56 245 THR A C 1
ATOM 1971 O O . THR A 1 245 ? 18.929 14.078 7.795 1.00 77.56 245 THR A O 1
ATOM 1974 N N . PHE A 1 246 ? 17.068 13.787 9.019 1.00 75.06 246 PHE A N 1
ATOM 1975 C CA . PHE A 1 246 ? 16.466 12.823 8.095 1.00 75.06 246 PHE A CA 1
ATOM 1976 C C . PHE A 1 246 ? 16.256 13.406 6.695 1.00 75.06 246 PHE A C 1
ATOM 1978 O O . PHE A 1 246 ? 16.504 12.717 5.712 1.00 75.06 246 PHE A O 1
ATOM 1985 N N . PHE A 1 247 ? 15.855 14.672 6.555 1.00 76.12 247 PHE A N 1
ATOM 1986 C CA . PHE A 1 247 ? 15.733 15.294 5.234 1.00 76.12 247 PHE A CA 1
ATOM 1987 C C . PHE A 1 247 ? 17.069 15.482 4.525 1.00 76.12 247 PHE A C 1
ATOM 1989 O O . PHE A 1 247 ? 17.114 15.449 3.294 1.00 76.12 247 PHE A O 1
ATOM 1996 N N . GLN A 1 248 ? 18.147 15.737 5.262 1.00 77.44 248 GLN A N 1
ATOM 1997 C CA . GLN A 1 248 ? 19.481 15.805 4.673 1.00 77.44 248 GLN A CA 1
ATOM 1998 C C . GLN A 1 248 ? 19.929 14.424 4.192 1.00 77.44 248 GLN A C 1
ATOM 2000 O O . GLN A 1 248 ? 20.387 14.303 3.055 1.00 77.44 248 GLN A O 1
ATOM 2005 N N . GLU A 1 249 ? 19.724 13.383 4.999 1.00 81.38 249 GLU A N 1
ATOM 2006 C CA . GLU A 1 249 ? 19.994 11.995 4.612 1.00 81.38 249 GLU A CA 1
ATOM 2007 C C . GLU A 1 249 ? 19.152 11.563 3.408 1.00 81.38 249 GLU A C 1
ATOM 2009 O O . GLU A 1 249 ? 19.682 10.992 2.457 1.00 81.38 249 GLU A O 1
ATOM 2014 N N . LEU A 1 250 ? 17.861 11.902 3.390 1.00 77.31 250 LEU A N 1
ATOM 2015 C CA . LEU A 1 250 ? 16.948 11.569 2.298 1.00 77.31 250 LEU A CA 1
ATOM 2016 C C . LEU A 1 250 ? 17.373 12.255 0.995 1.00 77.31 250 LEU A C 1
ATOM 2018 O O . LEU A 1 250 ? 17.500 11.584 -0.026 1.00 77.31 250 LEU A O 1
ATOM 2022 N N . ARG A 1 251 ? 17.735 13.546 1.042 1.00 82.00 251 ARG A N 1
ATOM 2023 C CA . ARG A 1 251 ? 18.311 14.266 -0.110 1.00 82.00 251 ARG A CA 1
ATOM 2024 C C . ARG A 1 251 ? 19.615 13.631 -0.603 1.00 82.00 251 ARG A C 1
ATOM 2026 O O . ARG A 1 251 ? 19.862 13.586 -1.808 1.00 82.00 251 ARG A O 1
ATOM 2033 N N . GLN A 1 252 ? 20.476 13.157 0.298 1.00 84.44 252 GLN A N 1
ATOM 2034 C CA . GLN A 1 252 ? 21.702 12.453 -0.092 1.00 84.44 252 GLN A CA 1
ATOM 2035 C C . GLN A 1 252 ? 21.402 11.087 -0.719 1.00 84.44 252 GLN A C 1
ATOM 2037 O O . GLN A 1 252 ? 22.023 10.728 -1.720 1.00 84.44 252 GLN A O 1
ATOM 2042 N N . ASN A 1 253 ? 20.448 10.342 -0.165 1.00 83.00 253 ASN A N 1
ATOM 2043 C CA . ASN A 1 253 ? 20.043 9.036 -0.671 1.00 83.00 253 ASN A CA 1
ATOM 2044 C C . ASN A 1 253 ? 19.349 9.142 -2.032 1.00 83.00 253 ASN A C 1
ATOM 2046 O O . ASN A 1 253 ? 19.649 8.339 -2.908 1.00 83.00 253 ASN A O 1
ATOM 2050 N N . GLU A 1 254 ? 18.514 10.157 -2.262 1.00 79.50 254 GLU A N 1
ATOM 2051 C CA . GLU A 1 254 ? 17.935 10.439 -3.581 1.00 79.50 254 GLU A CA 1
ATOM 2052 C C . GLU A 1 254 ? 19.022 10.715 -4.622 1.00 79.50 254 GLU A C 1
ATOM 2054 O O . GLU A 1 254 ? 19.032 10.074 -5.673 1.00 79.50 254 GLU A O 1
ATOM 2059 N N . LYS A 1 255 ? 20.003 11.573 -4.304 1.00 86.25 255 LYS A N 1
ATOM 2060 C CA . LYS A 1 255 ? 21.150 11.836 -5.192 1.00 86.25 255 LYS A CA 1
ATOM 2061 C C . LYS A 1 255 ? 21.954 10.571 -5.493 1.00 86.25 255 LYS A C 1
ATOM 2063 O O . LYS A 1 255 ? 22.321 10.338 -6.644 1.00 86.25 255 LYS A O 1
ATOM 2068 N N . LYS A 1 256 ? 22.225 9.743 -4.477 1.00 86.06 256 LYS A N 1
ATOM 2069 C CA . LYS A 1 256 ? 22.920 8.455 -4.648 1.00 86.06 256 LYS A CA 1
ATOM 2070 C C . LYS A 1 256 ? 22.109 7.496 -5.518 1.00 86.06 256 LYS A C 1
ATOM 2072 O O . LYS A 1 256 ? 22.671 6.874 -6.413 1.00 86.06 256 LYS A O 1
ATOM 2077 N N . ARG A 1 257 ? 20.797 7.400 -5.288 1.00 81.25 257 ARG A N 1
ATOM 2078 C CA . ARG A 1 257 ? 19.883 6.559 -6.069 1.00 81.25 257 ARG A CA 1
ATOM 2079 C C . ARG A 1 257 ? 19.851 6.993 -7.530 1.00 81.25 257 ARG A C 1
ATOM 2081 O O . ARG A 1 257 ? 19.973 6.147 -8.407 1.00 81.25 257 ARG A O 1
ATOM 2088 N N . GLU A 1 258 ? 19.734 8.291 -7.805 1.00 81.44 258 GLU A N 1
ATOM 2089 C CA . GLU A 1 258 ? 19.775 8.823 -9.171 1.00 81.44 258 GLU A CA 1
ATOM 2090 C C . GLU A 1 258 ? 21.107 8.538 -9.865 1.00 81.44 258 GLU A C 1
ATOM 2092 O O . GLU A 1 258 ? 21.110 8.090 -11.012 1.00 81.44 258 GLU A O 1
ATOM 2097 N N . ALA A 1 259 ? 22.233 8.749 -9.176 1.00 84.81 259 ALA A N 1
ATOM 2098 C CA . ALA A 1 259 ? 23.554 8.437 -9.714 1.00 84.81 259 ALA A CA 1
ATOM 2099 C C . ALA A 1 259 ? 23.679 6.944 -10.061 1.00 84.81 259 ALA A C 1
ATOM 2101 O O . ALA A 1 259 ? 24.060 6.601 -11.178 1.00 84.81 259 ALA A O 1
ATOM 2102 N N . MET A 1 260 ? 23.260 6.064 -9.148 1.00 86.75 260 MET A N 1
ATOM 2103 C CA . MET A 1 260 ? 23.300 4.613 -9.343 1.00 86.75 260 MET A CA 1
ATOM 2104 C C . MET A 1 260 ? 22.330 4.136 -10.435 1.00 86.75 260 MET A C 1
ATOM 2106 O O . MET A 1 260 ? 22.624 3.175 -11.147 1.00 86.75 260 MET A O 1
ATOM 2110 N N . MET A 1 261 ? 21.180 4.800 -10.610 1.00 78.31 261 MET A N 1
ATOM 2111 C CA . MET A 1 261 ? 20.272 4.526 -11.730 1.00 78.31 261 MET A CA 1
ATOM 2112 C C . MET A 1 261 ? 20.888 4.924 -13.074 1.00 78.31 261 MET A C 1
ATOM 2114 O O . MET A 1 261 ? 20.765 4.163 -14.032 1.00 78.31 261 MET A O 1
ATOM 2118 N N . ARG A 1 262 ? 21.583 6.068 -13.149 1.00 85.44 262 ARG A N 1
ATOM 2119 C CA . ARG A 1 262 ? 22.301 6.488 -14.366 1.00 85.44 262 ARG A CA 1
ATOM 2120 C C . ARG A 1 262 ? 23.434 5.528 -14.710 1.00 85.44 262 ARG A C 1
ATOM 2122 O O . ARG A 1 262 ? 23.545 5.125 -15.861 1.00 85.44 262 ARG A O 1
ATOM 2129 N N . GLU A 1 263 ? 24.221 5.120 -13.720 1.00 87.94 263 GLU A N 1
ATOM 2130 C CA . GLU A 1 263 ? 25.298 4.143 -13.904 1.00 87.94 263 GLU A CA 1
ATOM 2131 C C . GLU A 1 263 ? 24.748 2.791 -14.386 1.00 87.94 263 GLU A C 1
ATOM 2133 O O . GLU A 1 263 ? 25.221 2.242 -15.379 1.00 87.94 263 GLU A O 1
ATOM 2138 N N . ASN A 1 264 ? 23.668 2.291 -13.773 1.00 84.44 264 ASN A N 1
ATOM 2139 C CA . ASN A 1 264 ? 22.995 1.075 -14.241 1.00 84.44 264 ASN A CA 1
ATOM 2140 C C . ASN A 1 264 ? 22.472 1.196 -15.678 1.00 84.44 264 ASN A C 1
ATOM 2142 O O . ASN A 1 264 ? 22.524 0.221 -16.429 1.00 84.44 264 ASN A O 1
ATOM 2146 N N . ALA A 1 265 ? 21.932 2.356 -16.059 1.00 80.94 265 ALA A N 1
ATOM 2147 C CA . ALA A 1 265 ? 21.467 2.594 -17.421 1.00 80.94 265 ALA A CA 1
ATOM 2148 C C . ALA A 1 265 ? 22.635 2.564 -18.422 1.00 80.94 265 ALA A C 1
ATOM 2150 O O . ALA A 1 265 ? 22.536 1.881 -19.438 1.00 80.94 265 ALA A O 1
ATOM 2151 N N . GLN A 1 266 ? 23.761 3.205 -18.090 1.00 88.31 266 GLN A N 1
ATOM 2152 C CA . GLN A 1 266 ? 24.976 3.196 -18.913 1.00 88.31 266 GLN A CA 1
ATOM 2153 C C . GLN A 1 266 ? 25.552 1.786 -19.081 1.00 88.31 266 GLN A C 1
ATOM 2155 O O . GLN A 1 266 ? 25.853 1.373 -20.197 1.00 88.31 266 GLN A O 1
ATOM 2160 N N . ILE A 1 267 ? 25.653 1.013 -17.996 1.00 88.69 267 ILE A N 1
ATOM 2161 C CA . ILE A 1 267 ? 26.135 -0.376 -18.054 1.00 88.69 267 ILE A CA 1
ATOM 2162 C C . ILE A 1 267 ? 25.218 -1.225 -18.944 1.00 88.69 267 ILE A C 1
ATOM 2164 O O . ILE A 1 267 ? 25.692 -2.025 -19.749 1.00 88.69 267 ILE A O 1
ATOM 2168 N N . ARG A 1 268 ? 23.895 -1.046 -18.843 1.00 83.94 268 ARG A N 1
ATOM 2169 C CA . ARG A 1 268 ? 22.932 -1.757 -19.701 1.00 83.94 268 ARG A CA 1
ATOM 2170 C C . ARG A 1 268 ? 23.116 -1.421 -21.173 1.00 83.94 268 ARG A C 1
ATOM 2172 O O . ARG A 1 268 ? 23.066 -2.326 -22.003 1.00 83.94 268 ARG A O 1
ATOM 2179 N N . GLU A 1 269 ? 23.336 -0.153 -21.488 1.00 87.62 269 GLU A N 1
ATOM 2180 C CA . GLU A 1 269 ? 23.583 0.299 -22.854 1.00 87.62 269 GLU A CA 1
ATOM 2181 C C . GLU A 1 269 ? 24.882 -0.302 -23.415 1.00 87.62 269 GLU A C 1
ATOM 2183 O O . GLU A 1 269 ? 24.881 -0.841 -24.524 1.00 87.62 269 GLU A O 1
ATOM 2188 N N . GLN A 1 270 ? 25.951 -0.332 -22.611 1.00 87.25 270 GLN A N 1
ATOM 2189 C CA . GLN A 1 270 ? 27.217 -0.982 -22.968 1.00 87.25 270 GLN A CA 1
ATOM 2190 C C . GLN A 1 270 ? 27.046 -2.486 -23.212 1.00 87.25 270 GLN A C 1
ATOM 2192 O O . GLN A 1 270 ? 27.519 -2.999 -24.224 1.00 87.25 270 GLN A O 1
ATOM 2197 N N . ILE A 1 271 ? 26.325 -3.200 -22.339 1.00 88.38 271 ILE A N 1
ATOM 2198 C CA . ILE A 1 271 ? 26.040 -4.632 -22.527 1.00 88.38 271 ILE A CA 1
ATOM 2199 C C . ILE A 1 271 ? 25.272 -4.860 -23.835 1.00 88.38 271 ILE A C 1
ATOM 2201 O O . ILE A 1 271 ? 25.628 -5.745 -24.611 1.00 88.38 271 ILE A O 1
ATOM 2205 N N . GLN A 1 272 ? 24.247 -4.051 -24.119 1.00 86.44 272 GLN A N 1
ATOM 2206 C CA . GLN A 1 272 ? 23.491 -4.153 -25.371 1.00 86.44 272 GLN A CA 1
ATOM 2207 C C . GLN A 1 272 ? 24.353 -3.853 -26.602 1.00 86.44 272 GLN A C 1
ATOM 2209 O O . GLN A 1 272 ? 24.160 -4.466 -27.653 1.00 86.44 272 GLN A O 1
ATOM 2214 N N . GLN A 1 273 ? 25.295 -2.916 -26.503 1.00 87.38 273 GLN A N 1
ATOM 2215 C CA . GLN A 1 273 ? 26.246 -2.636 -27.573 1.00 87.38 273 GLN A CA 1
ATOM 2216 C C . GLN A 1 273 ? 27.172 -3.834 -27.825 1.00 87.38 273 GLN A C 1
ATOM 2218 O O . GLN A 1 273 ? 27.228 -4.315 -28.955 1.00 87.38 273 GLN A O 1
ATOM 2223 N N . VAL A 1 274 ? 27.785 -4.394 -26.780 1.00 88.50 274 VAL A N 1
ATOM 2224 C CA . VAL A 1 274 ? 28.654 -5.579 -26.889 1.00 88.50 274 VAL A CA 1
ATOM 2225 C C . VAL A 1 274 ? 27.891 -6.784 -27.449 1.00 88.50 274 VAL A C 1
ATOM 2227 O O . VAL A 1 274 ? 28.396 -7.486 -28.321 1.00 88.50 274 VAL A O 1
ATOM 2230 N N . MET A 1 275 ? 26.648 -7.018 -27.014 1.00 85.62 275 MET A N 1
ATOM 2231 C CA . MET A 1 275 ? 25.821 -8.103 -27.562 1.00 85.62 275 MET A CA 1
ATOM 2232 C C . MET A 1 275 ? 25.532 -7.927 -29.060 1.00 85.62 275 MET A C 1
ATOM 2234 O O . MET A 1 275 ? 25.529 -8.913 -29.799 1.00 85.62 275 MET A O 1
ATOM 2238 N N . ARG A 1 276 ? 25.311 -6.688 -29.523 1.00 85.88 276 ARG A N 1
ATOM 2239 C CA . ARG A 1 276 ? 25.132 -6.385 -30.954 1.00 85.88 276 ARG A CA 1
ATOM 2240 C C . ARG A 1 276 ? 26.416 -6.627 -31.747 1.00 85.88 276 ARG A C 1
ATOM 2242 O O . ARG A 1 276 ? 26.353 -7.244 -32.807 1.00 85.88 276 ARG A O 1
ATOM 2249 N N . GLU A 1 277 ? 27.559 -6.200 -31.219 1.00 84.75 277 GLU A N 1
ATOM 2250 C CA . GLU A 1 277 ? 28.872 -6.416 -31.838 1.00 84.75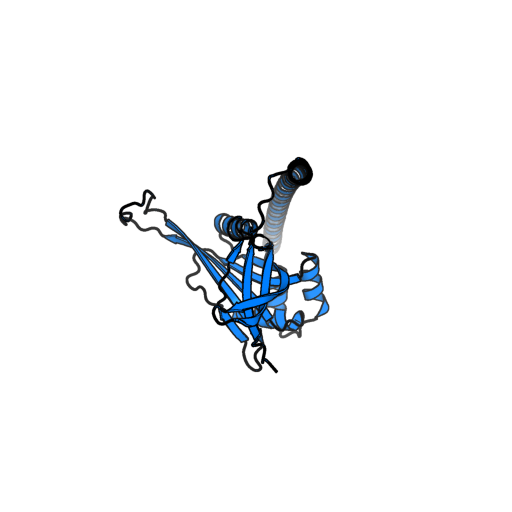 277 GLU A CA 1
ATOM 2251 C C . GLU A 1 277 ? 29.206 -7.916 -31.939 1.00 84.75 277 GLU A C 1
ATOM 2253 O O . GLU A 1 277 ? 29.589 -8.392 -33.006 1.00 84.75 277 GLU A O 1
ATOM 2258 N N . MET A 1 278 ? 28.954 -8.705 -30.887 1.00 78.31 278 MET A N 1
ATOM 2259 C CA . MET A 1 278 ? 29.152 -10.162 -30.926 1.00 78.31 278 MET A CA 1
ATOM 2260 C C . MET A 1 278 ? 28.257 -10.865 -31.957 1.00 78.31 278 MET A C 1
ATOM 2262 O O . MET A 1 278 ? 28.726 -11.765 -32.655 1.00 78.31 278 MET A O 1
ATOM 2266 N N . MET A 1 279 ? 26.986 -10.460 -32.087 1.00 72.88 279 MET A N 1
ATOM 2267 C CA . MET A 1 279 ? 26.086 -11.023 -33.105 1.00 72.88 279 MET A CA 1
ATOM 2268 C C . MET A 1 279 ? 26.578 -10.744 -34.531 1.00 72.88 279 MET A C 1
ATOM 2270 O O . MET A 1 279 ? 26.502 -11.629 -35.385 1.00 72.88 279 MET A O 1
ATOM 2274 N N . GLN A 1 280 ? 27.121 -9.548 -34.784 1.00 70.38 280 GLN A N 1
ATOM 2275 C CA . GLN A 1 280 ? 27.703 -9.201 -36.084 1.00 70.38 280 GLN A CA 1
ATOM 2276 C C . GLN A 1 280 ? 28.961 -10.022 -36.392 1.00 70.38 280 GLN A C 1
ATOM 2278 O O . GLN A 1 280 ? 29.117 -10.491 -37.518 1.00 70.38 280 GLN A O 1
ATOM 2283 N N . VAL A 1 281 ? 29.819 -10.268 -35.399 1.00 70.94 281 VAL A N 1
ATOM 2284 C CA . VAL A 1 281 ? 31.013 -11.114 -35.568 1.00 70.94 281 VAL A CA 1
ATOM 2285 C C . VAL A 1 281 ? 30.631 -12.574 -35.842 1.00 70.94 281 VAL A C 1
ATOM 2287 O O . VAL A 1 281 ? 31.219 -13.205 -36.719 1.00 70.94 281 VAL A O 1
ATOM 2290 N N . GLN A 1 282 ? 29.604 -13.107 -35.170 1.00 57.75 282 GLN A N 1
ATOM 2291 C CA . GLN A 1 282 ? 29.109 -14.462 -35.440 1.00 57.75 282 GLN A CA 1
ATOM 2292 C C . GLN A 1 282 ? 28.476 -14.609 -36.831 1.00 57.75 282 GLN A C 1
ATOM 2294 O O . GLN A 1 282 ? 28.631 -15.657 -37.446 1.00 57.75 282 GLN A O 1
ATOM 2299 N N . HIS A 1 283 ? 27.811 -13.578 -37.363 1.00 53.78 283 HIS A N 1
ATOM 2300 C CA . HIS A 1 283 ? 27.262 -13.616 -38.728 1.00 53.78 283 HIS A CA 1
ATOM 2301 C C . HIS A 1 283 ? 28.319 -13.352 -39.814 1.00 53.78 283 HIS A C 1
ATOM 2303 O O . HIS A 1 283 ? 28.171 -13.835 -40.934 1.00 53.78 283 HIS A O 1
ATOM 2309 N N . GLY A 1 284 ? 29.411 -12.650 -39.494 1.00 50.16 284 GLY A N 1
ATOM 2310 C CA . GLY A 1 284 ? 30.554 -12.472 -40.396 1.00 50.16 284 GLY A CA 1
ATOM 2311 C C . GLY A 1 284 ? 31.415 -13.730 -40.577 1.00 50.16 284 GLY A C 1
ATOM 2312 O O . GLY A 1 284 ? 32.068 -13.873 -41.606 1.00 50.16 284 GLY A O 1
ATOM 2313 N N . ALA A 1 285 ? 31.389 -14.664 -39.620 1.00 50.19 285 ALA A N 1
ATOM 2314 C CA . ALA A 1 285 ? 32.168 -15.906 -39.664 1.00 50.19 285 ALA A CA 1
ATOM 2315 C C . ALA A 1 285 ? 31.494 -17.063 -40.434 1.00 50.19 285 ALA A C 1
ATOM 2317 O O . ALA A 1 285 ? 32.136 -18.077 -40.680 1.00 50.19 285 ALA A O 1
ATOM 2318 N N . VAL A 1 286 ? 30.218 -16.932 -40.819 1.00 48.25 286 VAL A N 1
ATOM 2319 C CA . VAL A 1 286 ? 29.461 -17.961 -41.573 1.00 48.25 286 VAL A CA 1
ATOM 2320 C C . VAL A 1 286 ? 29.465 -17.677 -43.090 1.00 48.25 286 VAL A C 1
ATOM 2322 O O . VAL A 1 286 ? 28.936 -18.452 -43.879 1.00 48.25 286 VAL A O 1
ATOM 2325 N N . GLY A 1 287 ? 30.077 -16.565 -43.514 1.00 49.81 287 GLY A N 1
ATOM 2326 C CA . GLY A 1 287 ? 30.167 -16.127 -44.912 1.00 49.81 287 GLY A CA 1
ATOM 2327 C C . GLY A 1 287 ? 31.532 -16.322 -45.586 1.00 49.81 287 GLY A C 1
ATOM 2328 O O . GLY A 1 287 ? 31.759 -15.694 -46.620 1.00 49.81 287 GLY A O 1
ATOM 2329 N N . GLN A 1 288 ? 32.433 -17.133 -45.018 1.00 39.62 288 GLN A N 1
ATOM 2330 C CA . GLN A 1 288 ? 33.695 -17.552 -45.649 1.00 39.62 288 GLN A CA 1
ATOM 2331 C C . GLN A 1 288 ? 33.785 -19.072 -45.747 1.00 39.62 288 GLN A C 1
ATOM 2333 O O . GLN A 1 288 ? 33.396 -19.743 -44.766 1.00 39.62 288 GLN A O 1
#